Protein AF-A0A813NEW5-F1 (afdb_monomer_lite)

Sequence (319 aa):
MIYLFLSRSLVWPLNIFGSNSNNKNLSILDDEYQKKKALDESSPLISNRDLALNADLSKNMDHTKSFIDKDKVSTLPSSNVLSVLGKHYLTREDLENLIQARFKQETPRDRVERFLWKDELGEYPIYARVKDWQCMAIAMGIGCLFGFNRKEEMKPIYIRQTSMLKFQDRLTAERAYRQFNVVMFMKEAYRVAFIVLFITETMMTTQYAIEAYRNKSTIYDCIPGGALVGFALKMFHSPLAAVVATIQGGVMGFMYGFIHNVGCRLINRTYEDLHYEQVMKWILHRENAELWSANLDELPPNYVPPESERTWGLGWFKR

pLDDT: mean 76.72, std 21.32, range [30.41, 98.19]

Secondary structure (DSSP, 8-state):
-HHHHHHHHHHTGGGTT------SSSHHHHHHHHHHHHHHTT----SSSHHHHHHHHHHTSGGGSS---TT-S--S--S-S--SS-S-PPPHHHHHHHHHHHHHH--HHHHHHHHHS--TTSPPPHHHHHHHHHHHHHHHHHHHHHHHHTHHHHHHHHHHHHTT---S-HHHHHHHHHHHHHHHHHHHHHHHHHHHHHHHHHHHHHHHHHHHHHTS--GGGHHHHHHHHHHHHHTTT-HHHHHHHHHHHHHHHHHHHHHHHHHHHHHT--HHHHHHHHHHHHHHHHHHHHHHHHHGGGS-TT----HHHHHHHTTSS--

Structure (mmCIF, N/CA/C/O backbone):
data_AF-A0A813NEW5-F1
#
_entry.id   AF-A0A813NEW5-F1
#
loop_
_atom_site.group_PDB
_atom_site.id
_atom_site.type_symbol
_atom_site.label_atom_id
_atom_site.label_alt_id
_atom_site.label_comp_id
_atom_site.label_asym_id
_atom_site.label_entity_id
_atom_site.label_seq_id
_atom_site.pdbx_PDB_ins_code
_atom_site.Cartn_x
_atom_site.Cartn_y
_atom_site.Cartn_z
_atom_site.occupancy
_atom_site.B_iso_or_equiv
_atom_site.auth_seq_id
_atom_site.auth_comp_id
_atom_site.auth_asym_id
_atom_site.auth_atom_id
_atom_site.pdbx_PDB_model_num
ATOM 1 N N . MET A 1 1 ? 3.468 10.297 21.485 1.00 34.22 1 MET A N 1
ATOM 2 C CA . MET A 1 1 ? 3.005 11.551 20.841 1.00 34.22 1 MET A CA 1
ATOM 3 C C . MET A 1 1 ? 2.271 11.300 19.515 1.00 34.22 1 MET A C 1
ATOM 5 O O . MET A 1 1 ? 1.154 11.776 19.379 1.00 34.22 1 MET A O 1
ATOM 9 N N . ILE A 1 2 ? 2.804 10.476 18.597 1.00 30.66 2 ILE A N 1
ATOM 10 C CA . ILE A 1 2 ? 2.131 10.080 17.332 1.00 30.66 2 ILE A CA 1
ATOM 11 C C . ILE A 1 2 ? 0.765 9.397 17.568 1.00 30.66 2 ILE A C 1
ATOM 13 O O . ILE A 1 2 ? -0.203 9.700 16.879 1.00 30.66 2 ILE A O 1
ATOM 17 N N . TYR A 1 3 ? 0.644 8.563 18.608 1.00 30.41 3 TYR A N 1
ATOM 18 C CA . TYR A 1 3 ? -0.608 7.873 18.964 1.00 30.41 3 TYR A CA 1
ATOM 19 C C . TYR A 1 3 ? -1.743 8.826 19.395 1.00 30.41 3 TYR A C 1
ATOM 21 O O . TYR A 1 3 ? -2.898 8.609 19.048 1.00 30.41 3 TYR A O 1
ATOM 29 N N . LEU A 1 4 ? -1.413 9.918 20.100 1.00 31.92 4 LEU A N 1
ATOM 30 C CA . LEU A 1 4 ? -2.382 10.940 20.534 1.00 31.92 4 LEU A CA 1
ATOM 31 C C . LEU A 1 4 ? -2.803 11.866 19.385 1.00 31.92 4 LEU A C 1
ATOM 33 O O . LEU A 1 4 ? -3.927 12.365 19.365 1.00 31.92 4 LEU A O 1
ATOM 37 N N . PHE A 1 5 ? -1.906 12.083 18.419 1.00 32.19 5 PHE A N 1
ATOM 38 C CA . PHE A 1 5 ? -2.215 12.856 17.220 1.00 32.19 5 PHE A CA 1
ATOM 39 C C . PHE A 1 5 ? -3.115 12.054 16.272 1.00 32.19 5 PHE A C 1
ATOM 41 O O . PHE A 1 5 ? -4.107 12.586 15.778 1.00 32.19 5 PHE A O 1
ATOM 48 N N . LEU A 1 6 ? -2.839 10.756 16.093 1.00 36.97 6 LEU A N 1
ATOM 49 C CA . LEU A 1 6 ? -3.686 9.836 15.329 1.00 36.97 6 LEU A CA 1
ATOM 50 C C . LEU A 1 6 ? -5.043 9.602 16.003 1.00 36.97 6 LEU A C 1
ATOM 52 O O . LEU A 1 6 ? -6.056 9.647 15.315 1.00 36.97 6 LEU A O 1
ATOM 56 N N . SER A 1 7 ? -5.109 9.436 17.330 1.00 39.59 7 SER A N 1
ATOM 57 C CA . SER A 1 7 ? -6.390 9.205 18.012 1.00 39.59 7 SER A CA 1
ATOM 58 C C . SER A 1 7 ? -7.337 10.404 17.908 1.00 39.59 7 SER A C 1
ATOM 60 O O . SER A 1 7 ? -8.522 10.213 17.669 1.00 39.59 7 SER A O 1
ATOM 62 N N . ARG A 1 8 ? -6.845 11.649 17.988 1.00 40.34 8 ARG A N 1
ATOM 63 C CA . ARG A 1 8 ? -7.698 12.842 17.820 1.00 40.34 8 ARG A CA 1
ATOM 64 C C . ARG A 1 8 ? -8.037 13.161 16.361 1.00 40.34 8 ARG A C 1
ATOM 66 O O . ARG A 1 8 ? -9.153 13.601 16.094 1.00 40.34 8 ARG A O 1
ATOM 73 N N . SER A 1 9 ? -7.120 12.927 15.420 1.00 41.97 9 SER A N 1
ATOM 74 C CA . SER A 1 9 ? -7.353 13.223 13.996 1.00 41.97 9 SER A CA 1
ATOM 75 C C . SER A 1 9 ? -8.181 12.154 13.272 1.00 41.97 9 SER A C 1
ATOM 77 O O . SER A 1 9 ? -8.941 12.514 12.376 1.00 41.97 9 SER A O 1
ATOM 79 N N . LEU A 1 10 ? -8.129 10.883 13.699 1.00 42.84 10 LEU A N 1
ATOM 80 C CA . LEU A 1 10 ? -8.979 9.798 13.178 1.00 42.84 10 LEU A CA 1
ATOM 81 C C . LEU A 1 10 ? -10.375 9.754 13.816 1.00 42.84 10 LEU A C 1
ATOM 83 O O . LEU A 1 10 ? -11.310 9.273 13.183 1.00 42.84 10 LEU A O 1
ATOM 87 N N . VAL A 1 11 ? -10.567 10.309 15.020 1.00 46.84 11 VAL A N 1
ATOM 88 C CA . VAL A 1 11 ? -11.910 10.447 15.626 1.00 46.84 11 VAL A CA 1
ATOM 89 C C . VAL A 1 11 ? -12.815 11.391 14.826 1.00 46.84 11 VAL A C 1
ATOM 91 O O . VAL A 1 11 ? -14.033 11.251 14.849 1.00 46.84 11 VAL A O 1
ATOM 94 N N . TRP A 1 12 ? -12.245 12.307 14.045 1.00 43.12 12 TRP A N 1
ATOM 95 C CA . TRP A 1 12 ? -13.013 13.274 13.261 1.00 43.12 12 TRP A CA 1
ATOM 96 C C . TRP A 1 12 ? -13.650 12.731 11.965 1.00 43.12 12 TRP A C 1
ATOM 98 O O . TRP A 1 12 ? -14.837 12.987 11.759 1.00 43.12 12 TRP A O 1
ATOM 108 N N . PRO A 1 13 ? -12.967 11.947 11.101 1.00 48.22 13 PRO A N 1
ATOM 109 C CA . PRO A 1 13 ? -13.638 11.261 9.992 1.00 48.22 13 PRO A CA 1
ATOM 110 C C . PRO A 1 13 ? -14.672 10.225 10.476 1.00 48.22 13 PRO A C 1
ATOM 112 O O . PRO A 1 13 ? -15.610 9.906 9.746 1.00 48.22 13 PRO A O 1
ATOM 115 N N . LEU A 1 14 ? -14.592 9.782 11.740 1.00 47.84 14 LEU A N 1
ATOM 116 C CA . LEU A 1 14 ? -15.625 8.970 12.393 1.00 47.84 14 LEU A CA 1
ATOM 117 C C . LEU A 1 14 ? -16.915 9.753 12.745 1.00 47.84 14 LEU A C 1
ATOM 119 O O . LEU A 1 14 ? -17.854 9.150 13.256 1.00 47.84 14 LEU A O 1
ATOM 123 N N . ASN A 1 15 ? -17.043 11.045 12.437 1.00 48.28 15 ASN A N 1
ATOM 124 C CA . ASN A 1 15 ? -18.338 11.741 12.521 1.00 48.28 15 ASN A CA 1
ATOM 125 C C . ASN A 1 15 ? -19.082 11.837 11.181 1.00 48.28 15 ASN A C 1
ATOM 127 O O . ASN A 1 15 ? -20.290 12.058 11.182 1.00 48.28 15 ASN A O 1
ATOM 131 N N . ILE A 1 16 ? -18.412 11.584 10.050 1.00 49.91 16 ILE A N 1
ATOM 132 C CA . ILE A 1 16 ? -19.032 11.657 8.713 1.00 49.91 16 ILE A CA 1
ATOM 133 C C . ILE A 1 16 ? -20.046 10.521 8.501 1.00 49.91 16 ILE A C 1
ATOM 135 O O . ILE A 1 16 ? -21.060 10.705 7.840 1.00 49.91 16 ILE A O 1
ATOM 139 N N . PHE A 1 17 ? -19.817 9.355 9.115 1.00 48.59 17 PHE A N 1
ATOM 140 C CA . PHE A 1 17 ? -20.689 8.177 8.977 1.00 48.59 17 PHE A CA 1
ATOM 141 C C . PHE A 1 17 ? -21.744 8.026 10.088 1.00 48.59 17 PHE A C 1
ATOM 143 O O . PHE A 1 17 ? -22.232 6.927 10.329 1.00 48.59 17 PHE A O 1
ATOM 150 N N . GLY A 1 18 ? -22.122 9.122 10.751 1.00 42.91 18 GLY A N 1
ATOM 151 C CA . GLY A 1 18 ? -23.304 9.156 11.614 1.00 42.91 18 GLY A CA 1
ATOM 152 C C . GLY A 1 18 ? -23.086 8.606 13.025 1.00 42.91 18 GLY A C 1
ATOM 153 O O . GLY A 1 18 ? -23.231 7.419 13.295 1.00 42.91 18 GLY A O 1
ATOM 154 N N . SER A 1 19 ? -22.843 9.512 13.966 1.00 38.28 19 SER A N 1
ATOM 155 C CA . SER A 1 19 ? -23.265 9.326 15.356 1.00 38.28 19 SER A CA 1
ATOM 156 C C . SER A 1 19 ? -23.788 10.659 15.871 1.00 38.28 19 SER A C 1
ATOM 158 O O . SER A 1 19 ? -23.080 11.436 16.506 1.00 38.28 19 SER A O 1
ATOM 160 N N . ASN A 1 20 ? -25.049 10.937 15.551 1.00 42.06 20 ASN A N 1
ATOM 161 C CA . ASN A 1 20 ? -25.798 12.036 16.135 1.00 42.06 20 ASN A CA 1
ATOM 162 C C . ASN A 1 20 ? -26.189 11.638 17.569 1.00 42.06 20 ASN A C 1
ATOM 164 O O . ASN A 1 20 ? -27.246 11.053 17.785 1.00 42.06 20 ASN A O 1
ATOM 168 N N . SER A 1 21 ? -25.316 11.881 18.550 1.00 42.81 21 SER A N 1
ATOM 169 C CA . SER A 1 21 ? -25.680 11.737 19.964 1.00 42.81 21 SER A CA 1
ATOM 170 C C . SER A 1 21 ? -25.354 13.014 20.732 1.00 42.81 21 SER A C 1
ATOM 172 O O . SER A 1 21 ? -24.203 13.273 21.087 1.00 42.81 21 SER A O 1
ATOM 174 N N . ASN A 1 22 ? -26.397 13.794 21.012 1.00 43.66 22 ASN A N 1
ATOM 175 C CA . ASN A 1 22 ? -26.409 14.856 22.013 1.00 43.66 22 ASN A CA 1
ATOM 176 C C . ASN A 1 22 ? -26.023 14.281 23.389 1.00 43.66 22 ASN A C 1
ATOM 178 O O . ASN A 1 22 ? -26.872 13.767 24.112 1.00 43.66 22 ASN A O 1
ATOM 182 N N . ASN A 1 23 ? -24.747 14.367 23.765 1.00 46.22 23 ASN A N 1
ATOM 183 C CA . ASN A 1 23 ? -24.241 13.904 25.058 1.00 46.22 23 ASN A CA 1
ATOM 184 C C . ASN A 1 23 ? -23.846 15.100 25.937 1.00 46.22 23 ASN A C 1
ATOM 186 O O . ASN A 1 23 ? -22.674 15.371 26.162 1.00 46.22 23 ASN A O 1
ATOM 190 N N . LYS A 1 24 ? -24.850 15.817 26.460 1.00 46.59 24 LYS A N 1
ATOM 191 C CA . LYS A 1 24 ? -24.668 16.737 27.602 1.00 46.59 24 LYS A CA 1
ATOM 192 C C . LYS A 1 24 ? -24.755 16.023 28.963 1.00 46.59 24 LYS A C 1
ATOM 194 O O . LYS A 1 24 ? -24.456 16.626 29.980 1.00 46.59 24 LYS A O 1
ATOM 199 N N . ASN A 1 25 ? -25.091 14.730 28.979 1.00 48.69 25 ASN A N 1
ATOM 200 C CA . ASN A 1 25 ? -25.290 13.947 30.206 1.00 48.69 25 ASN A CA 1
ATOM 201 C C . ASN A 1 25 ? -24.088 13.063 30.594 1.00 48.69 25 ASN A C 1
ATOM 203 O O . ASN A 1 25 ? -24.232 12.220 31.475 1.00 48.69 25 ASN A O 1
ATOM 207 N N . LEU A 1 26 ? -22.928 13.199 29.934 1.00 50.50 26 LEU A N 1
ATOM 208 C CA . LEU A 1 26 ? -21.743 12.389 30.260 1.00 50.50 26 LEU A CA 1
ATOM 209 C C . LEU A 1 26 ? -21.051 12.851 31.554 1.00 50.50 26 LEU A C 1
ATOM 211 O O . LEU A 1 26 ? -20.593 12.014 32.322 1.00 50.50 26 LEU A O 1
ATOM 215 N N . SER A 1 27 ? -21.052 14.156 31.846 1.00 52.97 27 SER A N 1
ATOM 216 C CA . SER A 1 27 ? -20.299 14.711 32.982 1.00 52.97 27 SER A CA 1
ATOM 217 C C . SER A 1 27 ? -20.834 14.291 34.354 1.00 52.97 27 SER A C 1
ATOM 219 O O . SER A 1 27 ? -20.076 14.252 35.310 1.00 52.97 27 SER A O 1
ATOM 221 N N . ILE A 1 28 ? -22.124 13.959 34.465 1.00 57.50 28 ILE A N 1
ATOM 222 C CA . ILE A 1 28 ? -22.750 13.574 35.745 1.00 57.50 28 ILE A CA 1
ATOM 223 C C . ILE A 1 28 ? -22.423 12.114 36.111 1.00 57.50 28 ILE A C 1
ATOM 225 O O . ILE A 1 28 ? -22.392 11.757 37.284 1.00 57.50 28 ILE A O 1
ATOM 229 N N . LEU A 1 29 ? -22.160 11.262 35.116 1.00 55.72 29 LEU A N 1
ATOM 230 C CA . LEU A 1 29 ? -21.877 9.837 35.322 1.00 55.72 29 LEU A CA 1
ATOM 231 C C . LEU A 1 29 ? -20.385 9.553 35.546 1.00 55.72 29 LEU A C 1
ATOM 233 O O . LEU A 1 29 ? -20.057 8.570 36.213 1.00 55.72 29 LEU A O 1
ATOM 237 N N . ASP A 1 30 ? -19.498 10.424 35.054 1.00 62.16 30 ASP A N 1
ATOM 238 C CA . ASP A 1 30 ? -18.063 10.347 35.352 1.00 62.16 30 ASP A CA 1
ATOM 239 C C . ASP A 1 30 ? -17.798 10.527 36.861 1.00 62.16 30 ASP A C 1
ATOM 241 O O . ASP A 1 30 ? -16.994 9.786 37.429 1.00 62.16 30 ASP A O 1
ATOM 245 N N . ASP A 1 31 ? -18.547 11.397 37.550 1.00 69.75 31 ASP A N 1
ATOM 246 C CA . ASP A 1 31 ? -18.402 11.624 38.998 1.00 69.75 31 ASP A CA 1
ATOM 247 C C . ASP A 1 31 ? -18.809 10.407 39.856 1.00 69.75 31 ASP A C 1
ATOM 249 O O . ASP A 1 31 ? -18.152 10.090 40.854 1.00 69.75 31 ASP A O 1
ATOM 253 N N . GLU A 1 32 ? -19.856 9.666 39.471 1.00 69.38 32 GLU A N 1
ATOM 254 C CA . GLU A 1 32 ? -20.252 8.435 40.178 1.00 69.38 32 GLU A CA 1
ATOM 255 C C . GLU A 1 32 ? -19.274 7.278 39.939 1.00 69.38 32 GLU A C 1
ATOM 257 O O . GLU A 1 32 ? -19.036 6.464 40.839 1.00 69.38 32 GLU A O 1
ATOM 262 N N . TYR A 1 33 ? -18.685 7.200 38.743 1.00 64.75 33 TYR A N 1
ATOM 263 C CA . TYR A 1 33 ? -17.705 6.167 38.420 1.00 64.75 33 TYR A CA 1
ATOM 264 C C . TYR A 1 33 ? -16.378 6.398 39.155 1.00 64.75 33 TYR A C 1
ATOM 266 O O . TYR A 1 33 ? -15.813 5.451 39.710 1.00 64.75 33 TYR A O 1
ATOM 274 N N . GLN A 1 34 ? -15.923 7.653 39.249 1.00 73.44 34 GLN A N 1
ATOM 275 C CA . GLN A 1 34 ? -14.731 8.014 40.027 1.00 73.44 34 GLN A CA 1
ATOM 276 C C . GLN A 1 34 ? -14.908 7.707 41.521 1.00 73.44 34 GLN A C 1
ATOM 278 O O . GLN A 1 34 ? -13.996 7.171 42.152 1.00 73.44 34 GLN A O 1
ATOM 283 N N . LYS A 1 35 ? -16.109 7.926 42.077 1.00 74.00 35 LYS A N 1
ATOM 284 C CA . LYS A 1 35 ? -16.427 7.542 43.465 1.00 74.00 35 LYS A CA 1
ATOM 285 C C . LYS A 1 35 ? -16.338 6.036 43.720 1.00 74.00 35 LYS A C 1
ATOM 287 O O . LYS A 1 35 ? -15.907 5.637 44.799 1.00 74.00 35 LYS A O 1
ATOM 292 N N . LYS A 1 36 ? -16.731 5.194 42.757 1.00 67.94 36 LYS A N 1
ATOM 293 C CA . LYS A 1 36 ? -16.634 3.728 42.893 1.00 67.94 36 LYS A CA 1
ATOM 294 C C . LYS A 1 36 ? -15.208 3.214 42.718 1.00 67.94 36 LYS A C 1
ATOM 296 O O . LYS A 1 36 ? -14.795 2.338 43.467 1.00 67.94 36 LYS A O 1
ATOM 301 N N . LYS A 1 37 ? -14.439 3.798 41.796 1.00 65.06 37 LYS A N 1
ATOM 302 C CA . LYS A 1 37 ? -13.033 3.431 41.579 1.00 65.06 37 LYS A CA 1
ATOM 303 C C . LYS A 1 37 ? -12.158 3.724 42.806 1.00 65.06 37 LYS A C 1
ATOM 305 O O . LYS A 1 37 ? -11.335 2.894 43.173 1.00 65.06 37 LYS A O 1
ATOM 310 N N . ALA A 1 38 ? -12.412 4.841 43.492 1.00 68.50 38 ALA A N 1
ATOM 311 C CA . ALA A 1 38 ? -11.740 5.180 44.748 1.00 68.50 38 ALA A CA 1
ATOM 312 C C . ALA A 1 38 ? -12.069 4.215 45.908 1.00 68.50 38 ALA A C 1
ATOM 314 O O . ALA A 1 38 ? -11.295 4.115 46.856 1.00 68.50 38 ALA A O 1
ATOM 315 N N . LEU A 1 39 ? -13.200 3.500 45.845 1.00 63.97 39 LEU A N 1
ATOM 316 C CA . LEU A 1 39 ? -13.569 2.499 46.848 1.00 63.97 39 LEU A CA 1
ATOM 317 C C . LEU A 1 39 ? -12.838 1.165 46.614 1.00 63.97 39 LEU A C 1
ATOM 319 O O . LEU A 1 39 ? -12.380 0.544 47.571 1.00 63.97 39 LEU A O 1
ATOM 323 N N . ASP A 1 40 ? -12.677 0.759 45.352 1.00 52.06 40 ASP A N 1
ATOM 324 C CA . ASP A 1 40 ? -12.043 -0.516 44.984 1.00 52.06 40 ASP A CA 1
ATOM 325 C C . ASP A 1 40 ? -10.504 -0.491 45.126 1.00 52.06 40 ASP A C 1
ATOM 327 O O . ASP A 1 40 ? -9.904 -1.513 45.464 1.00 52.06 40 ASP A O 1
ATOM 331 N N . GLU A 1 41 ? -9.854 0.671 44.970 1.00 54.06 41 GLU A N 1
ATOM 332 C CA . GLU A 1 41 ? -8.395 0.838 45.151 1.00 54.06 41 GLU A CA 1
ATOM 333 C C . GLU A 1 41 ? -7.923 0.744 46.622 1.00 54.06 41 GLU A C 1
ATOM 335 O O . GLU A 1 41 ? -6.723 0.737 46.889 1.00 54.06 41 GLU A O 1
ATOM 340 N N . SER A 1 42 ? -8.838 0.596 47.590 1.00 51.12 42 SER A N 1
ATOM 341 C CA . SER A 1 42 ? -8.504 0.423 49.016 1.00 51.12 42 SER A CA 1
ATOM 342 C C . SER A 1 42 ? -8.201 -1.029 49.441 1.00 51.12 42 SER A C 1
ATOM 344 O O . SER A 1 42 ? -7.957 -1.292 50.619 1.00 51.12 42 SER A O 1
ATOM 346 N N . SER A 1 43 ? -8.166 -1.977 48.497 1.00 47.59 43 SER A N 1
ATOM 347 C CA . SER A 1 43 ? -7.949 -3.409 48.764 1.00 47.59 43 SER A CA 1
ATOM 348 C C . SER A 1 43 ? -6.526 -3.851 48.371 1.00 47.59 43 SER A C 1
ATOM 350 O O . SER A 1 43 ? -6.244 -3.965 47.178 1.00 47.59 43 SER A O 1
ATOM 352 N N . PRO A 1 44 ? -5.607 -4.154 49.312 1.00 48.16 44 PRO A N 1
ATOM 353 C CA . PRO A 1 44 ? -4.235 -4.514 48.972 1.00 48.16 44 PRO A CA 1
ATOM 354 C C . PRO A 1 44 ? -4.098 -6.030 48.812 1.00 48.16 44 PRO A C 1
ATOM 356 O O . PRO A 1 44 ? -3.633 -6.714 49.718 1.00 48.16 44 PRO A O 1
ATOM 359 N N . LEU A 1 45 ? -4.477 -6.583 47.660 1.00 48.97 45 LEU A N 1
ATOM 360 C CA . LEU A 1 45 ? -4.081 -7.943 47.293 1.00 48.97 45 LEU A CA 1
ATOM 361 C C . LEU A 1 45 ? -3.802 -8.026 45.791 1.00 48.97 45 LEU A C 1
ATOM 363 O O . LEU A 1 45 ? -4.615 -7.594 44.985 1.00 48.97 45 LEU A O 1
ATOM 367 N N . ILE A 1 46 ? -2.690 -8.696 45.464 1.00 47.31 46 ILE A N 1
ATOM 368 C CA . ILE A 1 46 ? -2.187 -9.098 44.134 1.00 47.31 46 ILE A CA 1
ATOM 369 C C . ILE A 1 46 ? -1.022 -8.221 43.631 1.00 47.31 46 ILE A C 1
ATOM 371 O O . ILE A 1 46 ? -1.163 -7.378 42.758 1.00 47.31 46 ILE A O 1
ATOM 375 N N . SER A 1 47 ? 0.172 -8.500 44.168 1.00 49.66 47 SER A N 1
ATOM 376 C CA . SER A 1 47 ? 1.474 -8.013 43.667 1.00 49.66 47 SER A CA 1
ATOM 377 C C . SER A 1 47 ? 2.427 -9.148 43.243 1.00 49.66 47 SER A C 1
ATOM 379 O O . SER A 1 47 ? 3.557 -8.881 42.852 1.00 49.66 47 SER A O 1
ATOM 381 N N . ASN A 1 48 ? 2.018 -10.423 43.296 1.00 48.75 48 ASN A N 1
ATOM 382 C CA . ASN A 1 48 ? 2.971 -11.541 43.157 1.00 48.75 48 ASN A CA 1
ATOM 383 C C . ASN A 1 48 ? 2.740 -12.456 41.944 1.00 48.75 48 ASN A C 1
ATOM 385 O O . ASN A 1 48 ? 3.497 -13.405 41.762 1.00 48.75 48 ASN A O 1
ATOM 389 N N . ARG A 1 49 ? 1.729 -12.202 41.099 1.00 47.72 49 ARG A N 1
ATOM 390 C CA . ARG A 1 49 ? 1.425 -13.083 39.952 1.00 47.72 49 ARG A CA 1
ATOM 391 C C . ARG A 1 49 ? 2.110 -12.667 38.643 1.00 47.72 49 ARG A C 1
ATOM 393 O O . ARG A 1 49 ? 2.397 -13.532 37.822 1.00 47.72 49 ARG A O 1
ATOM 400 N N . ASP A 1 50 ? 2.474 -11.394 38.503 1.00 47.03 50 ASP A N 1
ATOM 401 C CA . ASP A 1 50 ? 3.025 -10.849 37.251 1.00 47.03 50 ASP A CA 1
ATOM 402 C C . ASP A 1 50 ? 4.559 -10.957 37.145 1.00 47.03 50 ASP A C 1
ATOM 404 O O . ASP A 1 50 ? 5.126 -10.837 36.060 1.00 47.03 50 ASP A O 1
ATOM 408 N N . LEU A 1 51 ? 5.250 -11.262 38.250 1.00 52.41 51 LEU A N 1
ATOM 409 C CA . LEU A 1 51 ? 6.703 -11.486 38.259 1.00 52.41 51 LEU A CA 1
ATOM 410 C C . LEU A 1 51 ? 7.102 -12.899 37.799 1.00 52.41 51 LEU A C 1
ATOM 412 O O . LEU A 1 51 ? 8.200 -13.076 37.280 1.00 52.41 51 LEU A O 1
ATOM 416 N N . ALA A 1 52 ? 6.213 -13.891 37.918 1.00 51.12 52 ALA A N 1
ATOM 417 C CA . ALA A 1 52 ? 6.493 -15.261 37.479 1.00 51.12 52 ALA A CA 1
ATOM 418 C C . ALA A 1 52 ? 6.295 -15.457 35.963 1.00 51.12 52 ALA A C 1
ATOM 420 O O . ALA A 1 52 ? 6.993 -16.262 35.354 1.00 51.12 52 ALA A O 1
ATOM 421 N N . LEU A 1 53 ? 5.398 -14.691 35.329 1.00 47.94 53 LEU A N 1
ATOM 422 C CA . LEU A 1 53 ? 5.091 -14.849 33.900 1.00 47.94 53 LEU A CA 1
ATOM 423 C C . LEU A 1 53 ? 6.182 -14.263 32.979 1.00 47.94 53 LEU A C 1
ATOM 425 O O . LEU A 1 53 ? 6.361 -14.722 31.854 1.00 47.94 53 LEU A O 1
ATOM 429 N N . ASN A 1 54 ? 6.941 -13.274 33.461 1.00 46.34 54 ASN A N 1
ATOM 430 C CA . ASN A 1 54 ? 7.992 -12.611 32.681 1.00 46.34 54 ASN A CA 1
ATOM 431 C C . ASN A 1 54 ? 9.335 -13.368 32.678 1.00 46.34 54 ASN A C 1
ATOM 433 O O . ASN A 1 54 ? 10.167 -13.119 31.807 1.00 46.34 54 ASN A O 1
ATOM 437 N N . ALA A 1 55 ? 9.545 -14.314 33.600 1.00 53.88 55 ALA A N 1
ATOM 438 C CA . ALA A 1 55 ? 10.758 -15.135 33.640 1.00 53.88 55 ALA A CA 1
ATOM 439 C C . ALA A 1 55 ? 10.725 -16.311 32.641 1.00 53.88 55 ALA A C 1
ATOM 441 O O . ALA A 1 55 ? 11.774 -16.716 32.142 1.00 53.88 55 ALA A O 1
ATOM 442 N N . ASP A 1 56 ? 9.537 -16.818 32.296 1.00 47.81 56 ASP A N 1
ATOM 443 C CA . ASP A 1 56 ? 9.383 -17.920 31.332 1.00 47.81 56 ASP A CA 1
ATOM 444 C C . ASP A 1 56 ? 9.385 -17.451 29.867 1.00 47.81 56 ASP A C 1
ATOM 446 O O . ASP A 1 56 ? 9.745 -18.208 28.964 1.00 47.81 56 ASP A O 1
ATOM 450 N N . LEU A 1 57 ? 9.060 -16.179 29.610 1.00 47.62 57 LEU A N 1
ATOM 451 C CA . LEU A 1 57 ? 9.081 -15.603 28.260 1.00 47.62 57 LEU A CA 1
ATOM 452 C C . LEU A 1 57 ? 10.499 -15.313 27.739 1.00 47.62 57 LEU A C 1
ATOM 454 O O . LEU A 1 57 ? 10.701 -15.325 26.525 1.00 47.62 57 LEU A O 1
ATOM 458 N N . SER A 1 58 ? 11.493 -15.115 28.614 1.00 48.50 58 SER A N 1
ATOM 459 C CA . SER A 1 58 ? 12.882 -14.888 28.179 1.00 48.50 58 SER A CA 1
ATOM 460 C C . SER A 1 58 ? 13.606 -16.176 27.774 1.00 48.50 58 SER A C 1
ATOM 462 O O . SER A 1 58 ? 14.476 -16.128 26.910 1.00 48.50 58 SER A O 1
ATOM 464 N N . LYS A 1 59 ? 13.203 -17.343 28.301 1.00 51.03 59 LYS A N 1
ATOM 465 C CA . LYS A 1 59 ? 13.803 -18.644 27.947 1.00 51.03 59 LYS A CA 1
ATOM 466 C C . LYS A 1 59 ? 13.375 -19.185 26.580 1.00 51.03 59 LYS A C 1
ATOM 468 O O . LYS A 1 59 ? 14.089 -20.000 26.006 1.00 51.03 59 LYS A O 1
ATOM 473 N N . ASN A 1 60 ? 12.253 -18.719 26.029 1.00 45.06 60 ASN A N 1
ATOM 474 C CA . ASN A 1 60 ? 11.744 -19.194 24.737 1.00 45.06 60 ASN A CA 1
ATOM 475 C C . ASN A 1 60 ? 12.186 -18.351 23.524 1.00 45.06 60 ASN A C 1
ATOM 477 O O . ASN A 1 60 ? 11.958 -18.777 22.393 1.00 45.06 60 ASN A O 1
ATOM 481 N N . MET A 1 61 ? 12.847 -17.198 23.712 1.00 43.62 61 MET A N 1
ATOM 482 C CA . MET A 1 61 ? 13.333 -16.368 22.590 1.00 43.62 61 MET A CA 1
ATOM 483 C C . MET A 1 61 ? 14.706 -16.783 22.031 1.00 43.62 61 MET A C 1
ATOM 485 O O . MET A 1 61 ? 15.048 -16.380 20.915 1.00 43.62 61 MET A O 1
ATOM 489 N N . ASP A 1 62 ? 15.466 -17.623 22.737 1.00 44.47 62 ASP A N 1
ATOM 490 C CA . ASP A 1 62 ? 16.794 -18.063 22.281 1.00 44.47 62 ASP A CA 1
ATOM 491 C C . ASP A 1 62 ? 16.743 -19.231 21.278 1.00 44.47 62 ASP A C 1
ATOM 493 O O . ASP A 1 62 ? 17.684 -19.430 20.509 1.00 44.47 62 ASP A O 1
ATOM 497 N N . HIS A 1 63 ? 15.615 -19.943 21.173 1.00 43.69 63 HIS A N 1
ATOM 498 C CA . HIS A 1 63 ? 15.451 -21.052 20.221 1.00 43.69 63 HIS A CA 1
ATOM 499 C C . HIS A 1 63 ? 15.018 -20.635 18.805 1.00 43.69 63 HIS A C 1
ATOM 501 O O . HIS A 1 63 ? 15.044 -21.455 17.891 1.00 43.69 63 HIS A O 1
ATOM 507 N N . THR A 1 64 ? 14.671 -19.366 18.576 1.00 42.78 64 THR A N 1
ATOM 508 C CA . THR A 1 64 ? 14.201 -18.873 17.264 1.00 42.78 64 THR A CA 1
ATOM 509 C C . THR A 1 64 ? 15.278 -18.219 16.391 1.00 42.78 64 THR A C 1
ATOM 511 O O . THR A 1 64 ? 14.986 -17.809 15.271 1.00 42.78 64 THR A O 1
ATOM 514 N N . LYS A 1 65 ? 16.536 -18.136 16.851 1.00 41.97 65 LYS A N 1
ATOM 515 C CA . LYS A 1 65 ? 17.646 -17.530 16.082 1.00 41.97 65 LYS A CA 1
ATOM 516 C C . LYS A 1 65 ? 18.423 -18.498 15.175 1.00 41.97 65 LYS A C 1
ATOM 518 O O . LYS A 1 65 ? 19.308 -18.042 14.460 1.00 41.97 65 LYS A O 1
ATOM 523 N N . SER A 1 66 ? 18.097 -19.792 15.147 1.00 43.53 66 SER A N 1
ATOM 524 C CA . SER A 1 66 ? 18.852 -20.805 14.383 1.00 43.53 66 SER A CA 1
ATOM 525 C C . SER A 1 66 ? 18.215 -21.259 13.060 1.00 43.53 66 SER A C 1
ATOM 527 O O . SER A 1 66 ? 18.727 -22.183 12.439 1.00 43.53 66 SER A O 1
ATOM 529 N N . PHE A 1 67 ? 17.128 -20.630 12.592 1.00 40.56 67 PHE A N 1
ATOM 530 C CA . PHE A 1 67 ? 16.339 -21.146 11.457 1.00 40.56 67 PHE A CA 1
ATOM 531 C C . PHE A 1 67 ? 16.442 -20.367 10.134 1.00 40.56 67 PHE A C 1
ATOM 533 O O . PHE A 1 67 ? 15.616 -20.562 9.245 1.00 40.56 67 PHE A O 1
ATOM 540 N N . ILE A 1 68 ? 17.459 -19.518 9.956 1.00 40.97 68 ILE A N 1
ATOM 541 C CA . ILE A 1 68 ? 17.760 -18.910 8.646 1.00 40.97 68 ILE A CA 1
ATOM 542 C C . ILE A 1 68 ? 19.124 -19.412 8.178 1.00 40.97 68 ILE A C 1
ATOM 544 O O . ILE A 1 68 ? 20.139 -18.722 8.253 1.00 40.97 68 ILE A O 1
ATOM 548 N N . ASP A 1 69 ? 19.109 -20.657 7.719 1.00 42.34 69 ASP A N 1
ATOM 549 C CA . ASP A 1 69 ? 20.187 -21.308 6.984 1.00 42.34 69 ASP A CA 1
ATOM 550 C C . ASP A 1 69 ? 20.236 -20.661 5.585 1.00 42.34 69 ASP A C 1
ATOM 552 O O . ASP A 1 69 ? 19.443 -20.986 4.698 1.00 42.34 69 ASP A O 1
ATOM 556 N N . LYS A 1 70 ? 21.102 -19.652 5.410 1.00 43.31 70 LYS A N 1
ATOM 557 C CA . LYS A 1 70 ? 21.249 -18.879 4.157 1.00 43.31 70 LYS A CA 1
ATOM 558 C C . LYS A 1 70 ? 21.895 -19.672 3.010 1.00 43.31 70 LYS A C 1
ATOM 560 O O . LYS A 1 70 ? 21.976 -19.153 1.901 1.00 43.31 70 LYS A O 1
ATOM 565 N N . ASP A 1 71 ? 22.249 -20.934 3.242 1.00 40.25 71 ASP A N 1
ATOM 566 C CA . ASP A 1 71 ? 23.024 -21.752 2.305 1.00 40.25 71 ASP A CA 1
ATOM 567 C C . ASP A 1 71 ? 22.197 -22.821 1.561 1.00 40.25 71 ASP A C 1
ATOM 569 O O . ASP A 1 71 ? 22.750 -23.630 0.819 1.00 40.25 71 ASP A O 1
ATOM 573 N N . LYS A 1 72 ? 20.858 -22.815 1.676 1.00 38.38 72 LYS A N 1
ATOM 574 C CA . LYS A 1 72 ? 19.963 -23.776 0.985 1.00 38.38 72 LYS A CA 1
ATOM 575 C C . LYS A 1 72 ? 19.190 -23.200 -0.210 1.00 38.38 72 LYS A C 1
ATOM 577 O O . LYS A 1 72 ? 18.045 -23.575 -0.448 1.00 38.38 72 LYS A O 1
ATOM 582 N N . VAL A 1 73 ? 19.816 -22.320 -0.995 1.00 41.06 73 VAL A N 1
ATOM 583 C CA . VAL A 1 73 ? 19.289 -21.858 -2.305 1.00 41.06 73 VAL A CA 1
ATOM 584 C C . VAL A 1 73 ? 20.252 -22.226 -3.447 1.00 41.06 73 VAL A C 1
ATOM 586 O O . VAL A 1 73 ? 20.433 -21.475 -4.398 1.00 41.06 73 VAL A O 1
ATOM 589 N N . SER A 1 74 ? 20.914 -23.383 -3.361 1.00 40.66 74 SER A N 1
ATOM 590 C CA . SER A 1 74 ? 21.920 -23.814 -4.350 1.00 40.66 74 SER A CA 1
ATOM 591 C C . SER A 1 74 ? 21.728 -25.233 -4.891 1.00 40.66 74 SER A C 1
ATOM 593 O O . SER A 1 74 ? 22.644 -25.798 -5.478 1.00 40.66 74 SER A O 1
ATOM 595 N N . THR A 1 75 ? 20.527 -25.803 -4.789 1.00 40.81 75 THR A N 1
ATOM 596 C CA . THR A 1 75 ? 20.210 -27.069 -5.468 1.00 40.81 75 THR A CA 1
ATOM 597 C C . THR A 1 75 ? 18.921 -26.947 -6.269 1.00 40.81 75 THR A C 1
ATOM 599 O O . THR A 1 75 ? 17.910 -27.578 -5.965 1.00 40.81 75 THR A O 1
ATOM 602 N N . LEU A 1 76 ? 18.963 -26.125 -7.320 1.00 42.41 76 LEU A N 1
ATOM 603 C CA . LEU A 1 76 ? 18.206 -26.453 -8.525 1.00 42.41 76 LEU A CA 1
ATOM 604 C C . LEU A 1 76 ? 18.799 -27.762 -9.075 1.00 42.41 76 LEU A C 1
ATOM 606 O O . LEU A 1 76 ? 20.027 -27.873 -9.129 1.00 42.41 76 LEU A O 1
ATOM 610 N N . PRO A 1 77 ? 17.978 -28.768 -9.418 1.00 39.00 77 PRO A N 1
ATOM 611 C CA . PRO A 1 77 ? 18.475 -30.056 -9.876 1.00 39.00 77 PRO A CA 1
ATOM 612 C C . PRO A 1 77 ? 19.365 -29.869 -11.105 1.00 39.00 77 PRO A C 1
ATOM 614 O O . PRO A 1 77 ? 18.951 -29.342 -12.139 1.00 39.00 77 PRO A O 1
ATOM 617 N N . SER A 1 78 ? 20.610 -30.308 -10.956 1.00 41.72 78 SER A N 1
ATOM 618 C CA . SER A 1 78 ? 21.608 -30.379 -12.004 1.00 41.72 78 SER A CA 1
ATOM 619 C C . SER A 1 78 ? 21.131 -31.293 -13.141 1.00 41.72 78 SER A C 1
ATOM 621 O O . SER A 1 78 ? 21.045 -32.515 -13.036 1.00 41.72 78 SER A O 1
ATOM 623 N N . SER A 1 79 ? 20.820 -30.636 -14.253 1.00 45.88 79 SER A N 1
ATOM 624 C CA . SER A 1 79 ? 21.294 -30.944 -15.606 1.00 45.88 79 SER A CA 1
ATOM 625 C C . SER A 1 79 ? 20.839 -32.191 -16.376 1.00 45.88 79 SER A C 1
ATOM 627 O O . SER A 1 79 ? 21.179 -32.234 -17.550 1.00 45.88 79 SER A O 1
ATOM 629 N N . ASN A 1 80 ? 20.059 -33.154 -15.865 1.00 41.94 80 ASN A N 1
ATOM 630 C CA . ASN A 1 80 ? 19.904 -34.435 -16.603 1.00 41.94 80 ASN A CA 1
ATOM 631 C C . ASN A 1 80 ? 18.480 -34.947 -16.935 1.00 41.94 80 ASN A C 1
ATOM 633 O O . ASN A 1 80 ? 18.337 -36.132 -17.221 1.00 41.94 80 ASN A O 1
ATOM 637 N N . VAL A 1 81 ? 17.431 -34.113 -16.983 1.00 41.72 81 VAL A N 1
ATOM 638 C CA . VAL A 1 81 ? 16.073 -34.571 -17.412 1.00 41.72 81 VAL A CA 1
ATOM 639 C C . VAL A 1 81 ? 15.550 -33.861 -18.677 1.00 41.72 81 VAL A C 1
ATOM 641 O O . VAL A 1 81 ? 14.405 -34.028 -19.071 1.00 41.72 81 VAL A O 1
ATOM 644 N N . LEU A 1 82 ? 16.388 -33.097 -19.379 1.00 40.91 82 LEU A N 1
ATOM 645 C CA . LEU A 1 82 ? 15.942 -32.182 -20.444 1.00 40.91 82 LEU A CA 1
ATOM 646 C C . LEU A 1 82 ? 16.748 -32.325 -21.750 1.00 40.91 82 LEU A C 1
ATOM 648 O O . LEU A 1 82 ? 17.153 -31.342 -22.364 1.00 40.91 82 LEU A O 1
ATOM 652 N N . SER A 1 83 ? 17.005 -33.561 -22.188 1.00 41.50 83 SER A N 1
ATOM 653 C CA . SER A 1 83 ? 17.820 -33.838 -23.387 1.00 41.50 83 SER A CA 1
ATOM 654 C C . SER A 1 83 ? 17.090 -34.509 -24.559 1.00 41.50 83 SER A C 1
ATOM 656 O O . SER A 1 83 ? 17.759 -34.959 -25.485 1.00 41.50 83 SER A O 1
ATOM 658 N N . VAL A 1 84 ? 15.751 -34.548 -24.586 1.00 43.12 84 VAL A N 1
ATOM 659 C CA . VAL A 1 84 ? 15.007 -35.195 -25.697 1.00 43.12 84 VAL A CA 1
ATOM 660 C C . VAL A 1 84 ? 14.262 -34.215 -26.622 1.00 43.12 84 VAL A C 1
ATOM 662 O O . VAL A 1 84 ? 13.841 -34.616 -27.699 1.00 43.12 84 VAL A O 1
ATOM 665 N N . LEU A 1 85 ? 14.201 -32.915 -26.315 1.00 44.84 85 LEU A N 1
ATOM 666 C CA . LEU A 1 85 ? 13.691 -31.896 -27.248 1.00 44.84 85 LEU A CA 1
ATOM 667 C C . LEU A 1 85 ? 14.810 -30.918 -27.608 1.00 44.84 85 LEU A C 1
ATOM 669 O O . LEU A 1 85 ? 15.337 -30.188 -26.770 1.00 44.84 85 LEU A O 1
ATOM 673 N N . GLY A 1 86 ? 15.242 -30.978 -28.863 1.00 43.84 86 GLY A N 1
ATOM 674 C CA . GLY A 1 86 ? 16.347 -30.189 -29.376 1.00 43.84 86 GLY A CA 1
ATOM 675 C C . GLY A 1 86 ? 16.044 -28.690 -29.409 1.00 43.84 86 GLY A C 1
ATOM 676 O O . GLY A 1 86 ? 15.146 -28.254 -30.108 1.00 43.84 86 GLY A O 1
ATOM 677 N N . LYS A 1 87 ? 16.927 -27.928 -28.751 1.00 49.25 87 LYS A N 1
ATOM 678 C CA . LYS A 1 87 ? 17.429 -26.605 -29.168 1.00 49.25 87 LYS A CA 1
ATOM 679 C C . LYS A 1 87 ? 16.411 -25.457 -29.231 1.00 49.25 87 LYS A C 1
ATOM 681 O O . LYS A 1 87 ? 15.948 -25.083 -30.297 1.00 49.25 87 LYS A O 1
ATOM 686 N N . HIS A 1 88 ? 16.237 -24.783 -28.100 1.00 53.91 88 HIS A N 1
ATOM 687 C CA . HIS A 1 88 ? 16.928 -23.518 -27.805 1.00 53.91 88 HIS A CA 1
ATOM 688 C C . HIS A 1 88 ? 16.594 -23.137 -26.358 1.00 53.91 88 HIS A C 1
ATOM 690 O O . HIS A 1 88 ? 15.605 -22.466 -26.093 1.00 53.91 88 HIS A O 1
ATOM 696 N N . TYR A 1 89 ? 17.403 -23.592 -25.396 1.00 66.06 89 TYR A N 1
ATOM 697 C CA . TYR A 1 89 ? 17.359 -22.959 -24.080 1.00 66.06 89 TYR A CA 1
ATOM 698 C C . TYR A 1 89 ? 17.884 -21.548 -24.260 1.00 66.06 89 TYR A C 1
ATOM 700 O O . TYR A 1 89 ? 19.000 -21.386 -24.764 1.00 66.06 89 TYR A O 1
ATOM 708 N N . LEU A 1 90 ? 17.097 -20.549 -23.868 1.00 75.44 90 LEU A N 1
ATOM 709 C CA . LEU A 1 90 ? 17.618 -19.199 -23.803 1.00 75.44 90 LEU A CA 1
ATOM 710 C C . LEU A 1 90 ? 18.829 -19.191 -22.890 1.00 75.44 90 LEU A C 1
ATOM 712 O O . LEU A 1 90 ? 18.750 -19.572 -21.717 1.00 75.44 90 LEU A O 1
ATOM 716 N N . THR A 1 91 ? 19.964 -18.768 -23.438 1.00 87.06 91 THR A N 1
ATOM 717 C CA . THR A 1 91 ? 21.101 -18.485 -22.582 1.00 87.06 91 THR A CA 1
ATOM 718 C C . THR A 1 91 ? 20.732 -17.308 -21.685 1.00 87.06 91 THR A C 1
ATOM 720 O O . THR A 1 91 ? 19.888 -16.471 -22.017 1.00 87.06 91 THR A O 1
ATOM 723 N N . ARG A 1 92 ? 21.368 -17.230 -20.516 1.00 85.25 92 ARG A N 1
ATOM 724 C CA . ARG A 1 92 ? 21.162 -16.101 -19.606 1.00 85.25 92 ARG A CA 1
ATOM 725 C C . ARG A 1 92 ? 21.434 -14.760 -20.301 1.00 85.25 92 ARG A C 1
ATOM 727 O O . ARG A 1 92 ? 20.723 -13.795 -20.048 1.00 85.25 92 ARG A O 1
ATOM 734 N N . GLU A 1 93 ? 22.426 -14.722 -21.188 1.00 89.94 93 GLU A N 1
ATOM 735 C CA . GLU A 1 93 ? 22.784 -13.534 -21.965 1.00 89.94 93 GLU A CA 1
ATOM 736 C C . GLU A 1 93 ? 21.679 -13.148 -22.957 1.00 89.94 93 GLU A C 1
ATOM 738 O O . GLU A 1 93 ? 21.314 -11.976 -23.037 1.00 89.94 93 GLU A O 1
ATOM 743 N N . ASP A 1 94 ? 21.087 -14.121 -23.659 1.00 89.25 94 ASP A N 1
ATOM 744 C CA . ASP A 1 94 ? 19.953 -13.872 -24.560 1.00 89.25 94 ASP A CA 1
ATOM 745 C C . ASP A 1 94 ? 18.753 -13.307 -23.795 1.00 89.25 94 ASP A C 1
ATOM 747 O O . ASP A 1 94 ? 18.156 -12.313 -24.212 1.00 89.25 94 ASP A O 1
ATOM 751 N N . LEU A 1 95 ? 18.445 -13.883 -22.630 1.00 88.44 95 LEU A N 1
ATOM 752 C CA . LEU A 1 95 ? 17.355 -13.421 -21.774 1.00 88.44 95 LEU A CA 1
ATOM 753 C C . LEU A 1 95 ? 17.589 -11.984 -21.293 1.00 88.44 95 LEU A C 1
ATOM 755 O O . LEU A 1 95 ? 16.690 -11.146 -21.368 1.00 88.44 95 LEU A O 1
ATOM 759 N N . GLU A 1 96 ? 18.801 -11.669 -20.836 1.00 91.00 96 GLU A N 1
ATOM 760 C CA . GLU A 1 96 ? 19.168 -10.313 -20.426 1.00 91.00 96 GLU A CA 1
ATOM 761 C C . GLU A 1 96 ? 19.057 -9.325 -21.603 1.00 91.00 96 GLU A C 1
ATOM 763 O O . GLU A 1 96 ? 18.501 -8.234 -21.438 1.00 91.00 96 GLU A O 1
ATOM 768 N N . ASN A 1 97 ? 19.481 -9.716 -22.808 1.00 93.69 97 ASN A N 1
ATOM 769 C CA . ASN A 1 97 ? 19.346 -8.902 -24.018 1.00 93.69 97 ASN A CA 1
ATOM 770 C C . ASN A 1 97 ? 17.880 -8.639 -24.390 1.00 93.69 97 ASN A C 1
ATOM 772 O O . ASN A 1 97 ? 17.532 -7.505 -24.733 1.00 93.69 97 ASN A O 1
ATOM 776 N N . LEU A 1 98 ? 17.007 -9.644 -24.282 1.00 92.25 98 LEU A N 1
ATOM 777 C CA . LEU A 1 98 ? 15.573 -9.497 -24.544 1.00 92.25 98 LEU A CA 1
ATOM 778 C C . LEU A 1 98 ? 14.885 -8.607 -23.513 1.00 92.25 98 LEU A C 1
ATOM 780 O O . LEU A 1 98 ? 14.079 -7.753 -23.887 1.00 92.25 98 LEU A O 1
ATOM 784 N N . ILE A 1 99 ? 15.232 -8.742 -22.231 1.00 92.50 99 ILE A N 1
ATOM 785 C CA . ILE A 1 99 ? 14.708 -7.871 -21.173 1.00 92.50 99 ILE A CA 1
ATOM 786 C C . ILE A 1 99 ? 15.107 -6.415 -21.449 1.00 92.50 99 ILE A C 1
ATOM 788 O O . ILE A 1 99 ? 14.262 -5.518 -21.416 1.00 92.50 99 ILE A O 1
ATOM 792 N N . GLN A 1 100 ? 16.373 -6.169 -21.796 1.00 93.81 100 GLN A N 1
ATOM 793 C CA . GLN A 1 100 ? 16.858 -4.827 -22.131 1.00 93.81 100 GLN A CA 1
ATOM 794 C C . GLN A 1 100 ? 16.207 -4.274 -23.405 1.00 93.81 100 GLN A C 1
ATOM 796 O O . GLN A 1 100 ? 15.853 -3.093 -23.463 1.00 93.81 100 GLN A O 1
ATOM 801 N N . ALA A 1 101 ? 16.021 -5.108 -24.431 1.00 93.62 101 ALA A N 1
ATOM 802 C CA . ALA A 1 101 ? 15.309 -4.727 -25.647 1.00 93.62 101 ALA A CA 1
ATOM 803 C C . ALA A 1 101 ? 13.856 -4.349 -25.337 1.00 93.62 101 ALA A C 1
ATOM 805 O O . ALA A 1 101 ? 13.367 -3.328 -25.827 1.00 93.62 101 ALA A O 1
ATOM 806 N N . ARG A 1 102 ? 13.194 -5.110 -24.460 1.00 90.75 102 ARG A N 1
ATOM 807 C CA . ARG A 1 102 ? 11.839 -4.817 -24.006 1.00 90.75 102 ARG A CA 1
ATOM 808 C C . ARG A 1 102 ? 11.790 -3.493 -23.259 1.00 90.75 102 ARG A C 1
ATOM 810 O O . ARG A 1 102 ? 11.015 -2.632 -23.650 1.00 90.75 102 ARG A O 1
ATOM 817 N N . PHE A 1 103 ? 12.661 -3.263 -22.278 1.00 91.25 103 PHE A N 1
ATOM 818 C CA . PHE A 1 103 ? 12.704 -1.989 -21.551 1.00 91.25 103 PHE A CA 1
ATOM 819 C C . PHE A 1 103 ? 12.885 -0.767 -22.460 1.00 91.25 103 PHE A C 1
ATOM 821 O O . PHE A 1 103 ? 12.342 0.295 -22.161 1.00 91.25 103 PHE A O 1
ATOM 828 N N . LYS A 1 104 ? 13.592 -0.908 -23.588 1.00 93.31 104 LYS A N 1
ATOM 829 C CA . LYS A 1 104 ? 13.715 0.156 -24.598 1.00 93.31 104 LYS A CA 1
ATOM 830 C C . LYS A 1 104 ? 12.430 0.385 -25.400 1.00 93.31 104 LYS A C 1
ATOM 832 O O . LYS A 1 104 ? 12.194 1.506 -25.839 1.00 93.31 104 LYS A O 1
ATOM 837 N N . GLN A 1 105 ? 11.627 -0.656 -25.612 1.00 94.25 105 GLN A N 1
ATOM 838 C CA . GLN A 1 105 ? 10.360 -0.588 -26.350 1.00 94.25 105 GLN A CA 1
ATOM 839 C C . GLN A 1 105 ? 9.184 -0.120 -25.482 1.00 94.25 105 GLN A C 1
ATOM 841 O O . GLN A 1 105 ? 8.198 0.388 -26.008 1.00 94.25 105 GLN A O 1
ATOM 846 N N . GLU A 1 106 ? 9.259 -0.296 -24.162 1.00 91.06 106 GLU A N 1
ATOM 847 C CA . GLU A 1 106 ? 8.148 -0.011 -23.254 1.00 91.06 106 GLU A CA 1
ATOM 848 C C . GLU A 1 106 ? 7.865 1.484 -23.097 1.00 91.06 106 GLU A C 1
ATOM 850 O O . GLU A 1 106 ? 8.670 2.242 -22.542 1.00 91.06 106 GLU A O 1
ATOM 855 N N . THR A 1 107 ? 6.657 1.905 -23.480 1.00 95.56 107 THR A N 1
ATOM 856 C CA . THR A 1 107 ? 6.214 3.269 -23.195 1.00 95.56 107 THR A CA 1
ATOM 857 C C . THR A 1 107 ? 5.786 3.411 -21.723 1.00 95.56 107 THR A C 1
ATOM 859 O O . THR A 1 107 ? 5.340 2.444 -21.098 1.00 95.56 107 THR A O 1
ATOM 862 N N . PRO A 1 108 ? 5.888 4.616 -21.124 1.00 94.00 108 PRO A N 1
ATOM 863 C CA . PRO A 1 108 ? 5.411 4.867 -19.759 1.00 94.00 108 PRO A CA 1
ATOM 864 C C . PRO A 1 108 ? 3.937 4.530 -19.550 1.00 94.00 108 PRO A C 1
ATOM 866 O O . PRO A 1 108 ? 3.552 4.049 -18.487 1.00 94.00 108 PRO A O 1
ATOM 869 N N . ARG A 1 109 ? 3.120 4.768 -20.579 1.00 93.44 109 ARG A N 1
ATOM 870 C CA . ARG A 1 109 ? 1.697 4.453 -20.561 1.00 93.44 109 ARG A CA 1
ATOM 871 C C . ARG A 1 109 ? 1.473 2.947 -20.443 1.00 93.44 109 ARG A C 1
ATOM 873 O O . ARG A 1 109 ? 0.704 2.541 -19.580 1.00 93.44 109 ARG A O 1
ATOM 880 N N . ASP A 1 110 ? 2.197 2.142 -21.219 1.00 91.94 110 ASP A N 1
ATOM 881 C CA . ASP A 1 110 ? 2.056 0.678 -21.198 1.00 91.94 110 ASP A CA 1
ATOM 882 C C . ASP A 1 110 ? 2.430 0.076 -19.840 1.00 91.94 110 ASP A C 1
ATOM 884 O O . ASP A 1 110 ? 1.913 -0.974 -19.461 1.00 91.94 110 ASP A O 1
ATOM 888 N N . ARG A 1 111 ? 3.344 0.717 -19.099 1.00 90.88 111 ARG A N 1
ATOM 889 C CA . ARG A 1 111 ? 3.713 0.286 -17.742 1.00 90.88 111 ARG A CA 1
ATOM 890 C C . ARG A 1 111 ? 2.592 0.547 -16.740 1.00 90.88 111 ARG A C 1
ATOM 892 O O . ARG A 1 111 ? 2.271 -0.331 -15.948 1.00 90.88 111 ARG A O 1
ATOM 899 N N . VAL A 1 112 ? 1.969 1.725 -16.798 1.00 91.75 112 VAL A N 1
ATOM 900 C CA . VAL A 1 112 ? 0.814 2.050 -15.943 1.00 91.75 112 VAL A CA 1
ATOM 901 C C . VAL A 1 112 ? -0.393 1.187 -16.307 1.00 91.75 112 VAL A C 1
ATOM 903 O O . VAL A 1 112 ? -1.115 0.728 -15.427 1.00 91.75 112 VAL A O 1
ATOM 906 N N . GLU A 1 113 ? -0.602 0.929 -17.597 1.00 91.06 113 GLU A N 1
ATOM 907 C CA . GLU A 1 113 ? -1.676 0.061 -18.068 1.00 91.06 113 GLU A CA 1
ATOM 908 C C . GLU A 1 113 ? -1.487 -1.369 -17.551 1.00 91.06 113 GLU A C 1
ATOM 910 O O . GLU A 1 113 ? -2.393 -1.913 -16.925 1.00 91.06 113 GLU A O 1
ATOM 915 N N . ARG A 1 114 ? -0.282 -1.935 -17.673 1.00 87.12 114 ARG A N 1
ATOM 916 C CA . ARG A 1 114 ? 0.032 -3.244 -17.079 1.00 87.12 114 ARG A CA 1
ATOM 917 C C . ARG A 1 114 ? -0.113 -3.286 -15.566 1.00 87.12 114 ARG A C 1
ATOM 919 O O . ARG A 1 114 ? -0.427 -4.339 -15.030 1.00 87.12 114 ARG A O 1
ATOM 926 N N . PHE A 1 115 ? 0.074 -2.160 -14.882 1.00 86.75 115 PHE A N 1
ATOM 927 C CA . PHE A 1 115 ? -0.176 -2.096 -13.448 1.00 86.75 115 PHE A CA 1
ATOM 928 C C . PHE A 1 115 ? -1.667 -2.238 -13.102 1.00 86.75 115 PHE A C 1
ATOM 930 O O . PHE A 1 115 ? -2.010 -2.882 -12.110 1.00 86.75 115 PHE A O 1
ATOM 937 N N . LEU A 1 116 ? -2.550 -1.640 -13.907 1.00 87.69 116 LEU A N 1
ATOM 938 C CA . LEU A 1 116 ? -3.994 -1.595 -13.654 1.00 87.69 116 LEU A CA 1
ATOM 939 C C . LEU A 1 116 ? -4.750 -2.810 -14.197 1.00 87.69 116 LEU A C 1
ATOM 941 O O . LEU A 1 116 ? -5.789 -3.188 -13.651 1.00 87.69 116 LEU A O 1
ATOM 945 N N . TRP A 1 117 ? -4.259 -3.397 -15.283 1.00 87.81 117 TRP A N 1
ATOM 946 C CA . TRP A 1 117 ? -4.940 -4.467 -15.995 1.00 87.81 117 TRP A CA 1
ATOM 947 C C . TRP A 1 117 ? -4.292 -5.822 -15.738 1.00 87.81 117 TRP A C 1
ATOM 949 O O . TRP A 1 117 ? -3.152 -5.935 -15.297 1.00 87.81 117 TRP A O 1
ATOM 959 N N . LYS A 1 118 ? -5.071 -6.873 -15.987 1.00 87.31 118 LYS A N 1
ATOM 960 C CA . LYS A 1 118 ? -4.555 -8.239 -15.975 1.00 87.31 118 LYS A CA 1
ATOM 961 C C . LYS A 1 118 ? -3.653 -8.426 -17.187 1.00 87.31 118 LYS A C 1
ATOM 963 O O . LYS A 1 118 ? -3.990 -7.955 -18.274 1.00 87.31 118 LYS A O 1
ATOM 968 N N . ASP A 1 119 ? -2.557 -9.145 -16.990 1.00 81.12 119 ASP A N 1
ATOM 969 C CA . ASP A 1 119 ? -1.707 -9.579 -18.092 1.00 81.12 119 ASP A CA 1
ATOM 970 C C . ASP A 1 119 ? -2.498 -10.523 -19.019 1.00 81.12 119 ASP A C 1
ATOM 972 O O . ASP A 1 119 ? -3.592 -10.994 -18.690 1.00 81.12 119 ASP A O 1
ATOM 976 N N . GLU A 1 120 ? -1.929 -10.846 -20.179 1.00 77.31 120 GLU A N 1
ATOM 977 C CA . GLU A 1 120 ? -2.506 -11.785 -21.159 1.00 77.31 120 GLU A CA 1
ATOM 978 C C . GLU A 1 120 ? -2.849 -13.160 -20.546 1.00 77.31 120 GLU A C 1
ATOM 980 O O . GLU A 1 120 ? -3.704 -13.885 -21.046 1.00 77.31 120 GLU A O 1
ATOM 985 N N . LEU A 1 121 ? -2.233 -13.484 -19.406 1.00 75.50 121 LEU A N 1
ATOM 986 C CA . LEU A 1 121 ? -2.443 -14.700 -18.616 1.00 75.50 121 LEU A CA 1
ATOM 987 C C . LEU A 1 121 ? -3.654 -14.633 -17.680 1.00 75.50 121 LEU A C 1
ATOM 989 O O . LEU A 1 121 ? -3.936 -15.582 -16.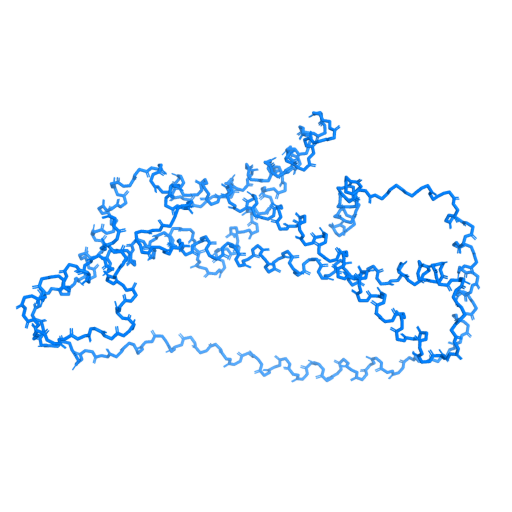954 1.00 75.50 121 LEU A O 1
ATOM 993 N N . GLY A 1 122 ? -4.353 -13.500 -17.635 1.00 78.94 122 GLY A N 1
ATOM 994 C CA . GLY A 1 122 ? -5.437 -13.258 -16.687 1.00 78.94 122 GLY A CA 1
ATOM 995 C C . GLY A 1 122 ? -4.969 -13.063 -15.239 1.00 78.94 122 GLY A C 1
ATOM 996 O O . GLY A 1 122 ? -5.810 -12.877 -14.352 1.00 78.94 122 GLY A O 1
ATOM 997 N N . GLU A 1 123 ? -3.657 -13.070 -14.986 1.00 80.81 123 GLU A N 1
ATOM 998 C CA . GLU A 1 123 ? -3.071 -12.772 -13.683 1.00 80.81 123 GLU A CA 1
ATOM 999 C C . GLU A 1 123 ? -2.840 -11.271 -13.501 1.00 80.81 123 GLU A C 1
ATOM 1001 O O . GLU A 1 123 ? -2.499 -10.550 -14.438 1.00 80.81 123 GLU A O 1
ATOM 1006 N N . TYR A 1 124 ? -3.002 -10.801 -12.264 1.00 83.56 124 TYR A N 1
ATOM 1007 C CA . TYR A 1 124 ? -2.528 -9.476 -11.887 1.00 83.56 124 TYR A CA 1
ATOM 1008 C C . TYR A 1 124 ? -1.008 -9.488 -11.709 1.00 83.56 124 TYR A C 1
ATOM 1010 O O . TYR A 1 124 ? -0.450 -10.479 -11.205 1.00 83.56 124 TYR A O 1
ATOM 1018 N N . PRO A 1 125 ? -0.343 -8.368 -12.027 1.00 84.25 125 PRO A N 1
ATOM 1019 C CA . PRO A 1 125 ? 1.082 -8.236 -11.802 1.00 84.25 125 PRO A CA 1
ATOM 1020 C C . PRO A 1 125 ? 1.437 -8.468 -10.330 1.00 84.25 125 PRO A C 1
ATOM 1022 O O . PRO A 1 125 ? 0.644 -8.229 -9.411 1.00 84.25 125 PRO A O 1
ATOM 1025 N N . ILE A 1 126 ? 2.658 -8.946 -10.093 1.00 83.44 126 ILE A N 1
ATOM 1026 C CA . ILE A 1 126 ? 3.124 -9.365 -8.762 1.00 83.44 126 ILE A CA 1
ATOM 1027 C C . ILE A 1 126 ? 2.991 -8.223 -7.749 1.00 83.44 126 ILE A C 1
ATOM 1029 O O . ILE A 1 126 ? 2.508 -8.443 -6.639 1.00 83.44 126 ILE A O 1
ATOM 1033 N N . TYR A 1 127 ? 3.345 -6.997 -8.136 1.00 82.12 127 TYR A N 1
ATOM 1034 C CA . TYR A 1 127 ? 3.249 -5.833 -7.255 1.00 82.12 127 TYR A CA 1
ATOM 1035 C C . TYR A 1 127 ? 1.803 -5.484 -6.873 1.00 82.12 127 TYR A C 1
ATOM 1037 O O . TYR A 1 127 ? 1.582 -5.066 -5.740 1.00 82.12 127 TYR A O 1
ATOM 1045 N N . ALA A 1 128 ? 0.808 -5.706 -7.743 1.00 85.25 128 ALA A N 1
ATOM 1046 C CA . ALA A 1 128 ? -0.591 -5.429 -7.415 1.00 85.25 128 ALA A CA 1
ATOM 1047 C C . ALA A 1 128 ? -1.098 -6.415 -6.356 1.00 85.25 128 ALA A C 1
ATOM 1049 O O . ALA A 1 128 ? -1.684 -6.003 -5.360 1.00 85.25 128 ALA A O 1
ATOM 1050 N N . ARG A 1 129 ? -0.757 -7.704 -6.494 1.00 86.19 129 ARG A N 1
ATOM 1051 C CA . ARG A 1 129 ? -1.081 -8.727 -5.484 1.00 86.19 129 ARG A CA 1
ATOM 1052 C C . ARG A 1 129 ? -0.405 -8.457 -4.141 1.00 86.19 129 ARG A C 1
ATOM 1054 O O . ARG A 1 129 ? -1.038 -8.578 -3.094 1.00 86.19 129 ARG A O 1
ATOM 1061 N N . VAL A 1 130 ? 0.881 -8.101 -4.168 1.00 86.12 130 VAL A N 1
ATOM 1062 C CA . VAL A 1 130 ? 1.643 -7.782 -2.951 1.00 86.12 130 VAL A CA 1
ATOM 1063 C C . VAL A 1 130 ? 1.059 -6.546 -2.263 1.00 86.12 130 VAL A C 1
ATOM 1065 O O . VAL A 1 130 ? 0.856 -6.580 -1.050 1.00 86.12 130 VAL A O 1
ATOM 1068 N N . LYS A 1 131 ? 0.726 -5.499 -3.028 1.00 89.69 131 LYS A N 1
ATOM 1069 C CA . LYS A 1 131 ? 0.033 -4.301 -2.540 1.00 89.69 131 LYS A CA 1
ATOM 1070 C C . LYS A 1 131 ? -1.286 -4.658 -1.858 1.00 89.69 131 LYS A C 1
ATOM 1072 O O . LYS A 1 131 ? -1.471 -4.299 -0.700 1.00 89.69 131 LYS A O 1
ATOM 1077 N N . ASP A 1 132 ? -2.171 -5.390 -2.533 1.00 89.56 132 ASP A N 1
ATOM 1078 C CA . ASP A 1 132 ? -3.502 -5.728 -2.009 1.00 89.56 132 ASP A CA 1
ATOM 1079 C C . ASP A 1 132 ? -3.409 -6.507 -0.691 1.00 89.56 132 ASP A C 1
ATOM 1081 O O . ASP A 1 132 ? -4.103 -6.197 0.282 1.00 89.56 132 ASP A O 1
ATOM 1085 N N . TRP A 1 133 ? -2.493 -7.480 -0.623 1.00 90.31 133 TRP A N 1
ATOM 1086 C CA . TRP A 1 133 ? -2.249 -8.248 0.595 1.00 90.31 133 TRP A CA 1
ATOM 1087 C C . TRP A 1 133 ? -1.735 -7.368 1.741 1.00 90.31 133 TRP A C 1
ATOM 1089 O O . TRP A 1 133 ? -2.223 -7.464 2.869 1.00 90.31 133 TRP A O 1
ATOM 1099 N N . GLN A 1 134 ? -0.773 -6.482 1.462 1.00 90.50 134 GLN A N 1
ATOM 1100 C CA . GLN A 1 134 ? -0.229 -5.555 2.457 1.00 90.50 134 GLN A CA 1
ATOM 1101 C C . GLN A 1 134 ? -1.285 -4.558 2.948 1.00 90.50 134 GLN A C 1
ATOM 1103 O O . GLN A 1 134 ? -1.420 -4.367 4.159 1.00 90.50 134 GLN A O 1
ATOM 1108 N N . CYS A 1 135 ? -2.066 -3.970 2.039 1.00 92.44 135 CYS A N 1
ATOM 1109 C CA . CYS A 1 135 ? -3.184 -3.084 2.357 1.00 92.44 135 CYS A CA 1
ATOM 1110 C C . CYS A 1 135 ? -4.184 -3.776 3.288 1.00 92.44 135 CYS A C 1
ATOM 1112 O O . CYS A 1 135 ? -4.539 -3.230 4.336 1.00 92.44 135 CYS A O 1
ATOM 1114 N N . MET A 1 136 ? -4.598 -5.000 2.946 1.00 93.12 136 MET A N 1
ATOM 1115 C CA . MET A 1 136 ? -5.567 -5.758 3.737 1.00 93.12 136 MET A CA 1
ATOM 1116 C C . MET A 1 136 ? -5.013 -6.119 5.121 1.00 93.12 136 MET A C 1
ATOM 1118 O O . MET A 1 136 ? -5.698 -5.925 6.126 1.00 93.12 136 MET A O 1
ATOM 1122 N N . ALA A 1 137 ? -3.760 -6.576 5.197 1.00 94.50 137 ALA A N 1
ATOM 1123 C CA . ALA A 1 137 ? -3.115 -6.927 6.460 1.00 94.50 137 ALA A CA 1
ATOM 1124 C C . ALA A 1 137 ? -2.983 -5.717 7.402 1.00 94.50 137 ALA A C 1
ATOM 1126 O O . ALA A 1 137 ? -3.311 -5.817 8.587 1.00 94.50 137 ALA A O 1
ATOM 1127 N N . ILE A 1 138 ? -2.559 -4.559 6.881 1.00 93.88 138 ILE A N 1
ATOM 1128 C CA . ILE A 1 138 ? -2.434 -3.319 7.660 1.00 93.88 138 ILE A CA 1
ATOM 1129 C C . ILE A 1 138 ? -3.812 -2.834 8.124 1.00 93.88 138 ILE A C 1
ATOM 1131 O O . ILE A 1 138 ? -3.986 -2.509 9.301 1.00 93.88 138 ILE A O 1
ATOM 1135 N N . ALA A 1 139 ? -4.803 -2.825 7.230 1.00 94.75 139 ALA A N 1
ATOM 1136 C CA . ALA A 1 139 ? -6.162 -2.402 7.546 1.00 94.75 139 ALA A CA 1
ATOM 1137 C C . ALA A 1 139 ? -6.802 -3.269 8.636 1.00 94.75 139 ALA A C 1
ATOM 1139 O O . ALA A 1 139 ? -7.326 -2.740 9.619 1.00 94.75 139 ALA A O 1
ATOM 1140 N N . MET A 1 140 ? -6.714 -4.595 8.503 1.00 94.94 140 MET A N 1
ATOM 1141 C CA . MET A 1 140 ? -7.230 -5.531 9.502 1.00 94.94 140 MET A CA 1
ATOM 1142 C C . MET A 1 140 ? -6.475 -5.415 10.827 1.00 94.94 140 MET A C 1
ATOM 1144 O O . MET A 1 140 ? -7.104 -5.370 11.883 1.00 94.94 140 MET A O 1
ATOM 1148 N N . GLY A 1 141 ? -5.143 -5.315 10.791 1.00 95.25 141 GLY A N 1
ATOM 1149 C CA . GLY A 1 141 ? -4.318 -5.181 11.991 1.00 95.25 141 GLY A CA 1
ATOM 1150 C C . GLY A 1 141 ? -4.667 -3.928 12.795 1.00 95.25 141 GLY A C 1
ATOM 1151 O O . GLY A 1 141 ? -4.963 -4.014 13.988 1.00 95.25 141 GLY A O 1
ATOM 1152 N N . ILE A 1 142 ? -4.706 -2.767 12.137 1.00 94.69 142 ILE A N 1
ATOM 1153 C CA . ILE A 1 142 ? -5.054 -1.497 12.787 1.00 94.69 142 ILE A CA 1
ATOM 1154 C C . ILE A 1 142 ? -6.518 -1.510 13.243 1.00 94.69 142 ILE A C 1
ATOM 1156 O O . ILE A 1 142 ? -6.798 -1.131 14.381 1.00 94.69 142 ILE A O 1
ATOM 1160 N N . GLY A 1 143 ? -7.446 -1.995 12.414 1.00 93.38 143 GLY A N 1
ATOM 1161 C CA . GLY A 1 143 ? -8.859 -2.113 12.782 1.00 93.38 143 GLY A CA 1
ATOM 1162 C C . GLY A 1 143 ? -9.066 -2.937 14.055 1.00 93.38 143 GLY A C 1
ATOM 1163 O O . GLY A 1 143 ? -9.739 -2.486 14.983 1.00 93.38 143 GLY A O 1
ATOM 1164 N N . CYS A 1 144 ? -8.416 -4.099 14.152 1.00 94.00 144 CYS A N 1
ATOM 1165 C CA . CYS A 1 144 ? -8.462 -4.944 15.343 1.00 94.00 144 CYS A CA 1
ATOM 1166 C C . CYS A 1 144 ? -7.905 -4.229 16.582 1.00 94.00 144 CYS A C 1
ATOM 1168 O O . CYS A 1 144 ? -8.563 -4.229 17.622 1.00 94.00 144 CYS A O 1
ATOM 1170 N N . LEU A 1 145 ? -6.739 -3.577 16.483 1.00 93.50 145 LEU A N 1
ATOM 1171 C CA . LEU A 1 145 ? -6.131 -2.843 17.605 1.00 93.50 145 LEU A CA 1
ATOM 1172 C C . LEU A 1 145 ? -7.051 -1.736 18.142 1.00 93.50 145 LEU A C 1
ATOM 1174 O O . LEU A 1 145 ? -7.231 -1.610 19.354 1.00 93.50 145 LEU A O 1
ATOM 1178 N N . PHE A 1 146 ? -7.685 -0.969 17.253 1.00 89.38 146 PHE A N 1
ATOM 1179 C CA . PHE A 1 146 ? -8.649 0.058 17.654 1.00 89.38 146 PHE A CA 1
ATOM 1180 C C . PHE A 1 146 ? -9.922 -0.538 18.266 1.00 89.38 146 PHE A C 1
ATOM 1182 O O . PHE A 1 146 ? -10.440 0.008 19.242 1.00 89.38 146 PHE A O 1
ATOM 1189 N N . GLY A 1 147 ? -10.392 -1.678 17.753 1.00 87.88 147 GLY A N 1
ATOM 1190 C CA . GLY A 1 147 ? -11.497 -2.418 18.360 1.00 87.88 147 GLY A CA 1
ATOM 1191 C C . GLY A 1 147 ? -11.183 -2.858 19.794 1.00 87.88 147 GLY A C 1
ATOM 1192 O O . GLY A 1 147 ? -12.040 -2.756 20.673 1.00 87.88 147 GLY A O 1
ATOM 1193 N N . PHE A 1 148 ? -9.951 -3.308 20.065 1.00 88.69 148 PHE A N 1
ATOM 1194 C CA . PHE A 1 148 ? -9.540 -3.753 21.402 1.00 88.69 148 PHE A CA 1
ATOM 1195 C C . PHE A 1 148 ? -9.519 -2.616 22.425 1.00 88.69 148 PHE A C 1
ATOM 1197 O O . PHE A 1 148 ? -9.999 -2.806 23.543 1.00 88.69 148 PHE A O 1
ATOM 1204 N N . ASN A 1 149 ? -9.026 -1.439 22.039 1.00 88.25 149 ASN A N 1
ATOM 1205 C CA . ASN A 1 149 ? -8.910 -0.293 22.943 1.00 88.25 149 ASN A CA 1
ATOM 1206 C C . ASN A 1 149 ? -10.269 0.267 23.392 1.00 88.25 149 ASN A C 1
ATOM 1208 O O . ASN A 1 149 ? -10.366 0.853 24.464 1.00 88.25 149 ASN A O 1
ATOM 1212 N N . ARG A 1 150 ? -11.339 0.060 22.615 1.00 83.69 150 ARG A N 1
ATOM 1213 C CA . ARG A 1 150 ? -12.683 0.569 22.941 1.00 83.69 150 ARG A CA 1
ATOM 1214 C C . ARG A 1 150 ? -13.479 -0.298 23.913 1.00 83.69 150 ARG A C 1
ATOM 1216 O O . ARG A 1 150 ? -14.605 0.051 24.250 1.00 83.69 150 ARG A O 1
ATOM 1223 N N . LYS A 1 151 ? -12.929 -1.419 24.387 1.00 79.50 151 LYS A N 1
ATOM 1224 C CA . LYS A 1 151 ? -13.652 -2.348 25.273 1.00 79.50 151 LYS A CA 1
ATOM 1225 C C . LYS A 1 151 ? -14.172 -1.690 26.554 1.00 79.50 151 LYS A C 1
ATOM 1227 O O . LYS A 1 151 ? -15.275 -2.017 26.985 1.00 79.50 151 LYS A O 1
ATOM 1232 N N . GLU A 1 152 ? -13.408 -0.773 27.144 1.00 83.38 152 GLU A N 1
ATOM 1233 C CA . GLU A 1 152 ? -13.788 -0.106 28.398 1.00 83.38 152 GLU A CA 1
ATOM 1234 C C . GLU A 1 152 ? -15.007 0.811 28.223 1.00 83.38 152 GLU A C 1
ATOM 1236 O O . GLU A 1 152 ? -15.893 0.842 29.077 1.00 83.38 152 GLU A O 1
ATOM 1241 N N . GLU A 1 153 ? -15.116 1.469 27.068 1.00 88.56 153 GLU A N 1
ATOM 1242 C CA . GLU A 1 153 ? -16.218 2.377 26.733 1.00 88.56 153 GLU A CA 1
ATOM 1243 C C . GLU A 1 153 ? -17.540 1.632 26.460 1.00 88.56 153 GLU A C 1
ATOM 1245 O O . GLU A 1 153 ? -18.621 2.205 26.589 1.00 88.56 153 GLU A O 1
ATOM 1250 N N . MET A 1 154 ? -17.490 0.337 26.122 1.00 87.88 154 MET A N 1
ATOM 1251 C CA . MET A 1 154 ? -18.681 -0.444 25.750 1.00 87.88 154 MET A CA 1
ATOM 1252 C C . MET A 1 154 ? -19.505 -0.915 26.949 1.00 87.88 154 MET A C 1
ATOM 1254 O O . MET A 1 154 ? -20.725 -1.062 26.843 1.00 87.88 154 MET A O 1
ATOM 1258 N N . LYS A 1 155 ? -18.874 -1.121 28.110 1.00 90.56 155 LYS A N 1
ATOM 1259 C CA . LYS A 1 155 ? -19.558 -1.563 29.334 1.00 90.56 155 LYS A CA 1
ATOM 1260 C C . LYS A 1 155 ? -20.677 -0.608 29.781 1.00 90.56 155 LYS A C 1
ATOM 1262 O O . LYS A 1 155 ? -21.794 -1.091 29.983 1.00 90.56 155 LYS A O 1
ATOM 1267 N N . PRO A 1 156 ? -20.454 0.714 29.928 1.00 93.50 156 PRO A N 1
ATOM 1268 C CA . PRO A 1 156 ? -21.531 1.627 30.309 1.00 93.50 156 PRO A CA 1
ATOM 1269 C C . PRO A 1 156 ? -22.639 1.692 29.251 1.00 93.50 156 PRO A C 1
ATOM 1271 O O . PRO A 1 156 ? -23.809 1.798 29.610 1.00 93.50 156 PRO A O 1
ATOM 1274 N N . ILE A 1 157 ? -22.305 1.564 27.960 1.00 91.81 157 ILE A N 1
ATOM 1275 C CA . ILE A 1 157 ? -23.291 1.538 26.867 1.00 91.81 157 ILE A CA 1
ATOM 1276 C C . ILE A 1 157 ? -24.200 0.314 26.996 1.00 91.81 157 ILE A C 1
ATOM 1278 O O . ILE A 1 157 ? -25.422 0.458 26.928 1.00 91.81 157 ILE A O 1
ATOM 1282 N N . TYR A 1 158 ? -23.618 -0.864 27.243 1.00 93.56 158 TYR A N 1
ATOM 1283 C CA . TYR A 1 158 ? -24.378 -2.089 27.475 1.00 93.56 158 TYR A CA 1
ATOM 1284 C C . TYR A 1 158 ? -25.332 -1.931 28.658 1.00 93.56 158 TYR A C 1
ATOM 1286 O O . TYR A 1 158 ? -26.533 -2.120 28.497 1.00 93.56 158 TYR A O 1
ATOM 1294 N N . ILE A 1 159 ? -24.818 -1.493 29.8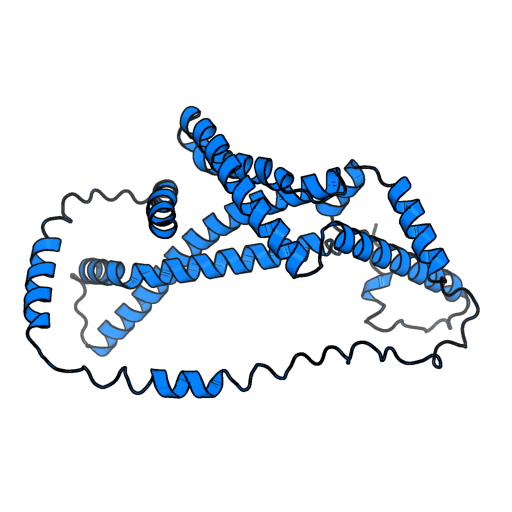16 1.00 93.44 159 ILE A N 1
ATOM 1295 C CA . ILE A 1 159 ? -25.622 -1.298 31.034 1.00 93.44 159 ILE A CA 1
ATOM 1296 C C . ILE A 1 159 ? -26.799 -0.356 30.759 1.00 93.44 159 ILE A C 1
ATOM 1298 O O . ILE A 1 159 ? -27.915 -0.612 31.208 1.00 93.44 159 ILE A O 1
ATOM 1302 N N . ARG A 1 160 ? -26.577 0.712 29.984 1.00 93.00 160 ARG A N 1
ATOM 1303 C CA . ARG A 1 160 ? -27.625 1.673 29.629 1.00 93.00 160 ARG A CA 1
ATOM 1304 C C . ARG A 1 160 ? -28.705 1.041 28.749 1.00 93.00 160 ARG A C 1
ATOM 1306 O O . ARG A 1 160 ? -29.885 1.221 29.033 1.00 93.00 160 ARG A O 1
ATOM 1313 N N . GLN A 1 161 ? -28.315 0.275 27.729 1.00 91.06 161 GLN A N 1
ATOM 1314 C CA . GLN A 1 161 ? -29.238 -0.389 26.799 1.00 91.06 161 GLN A CA 1
ATOM 1315 C C . GLN A 1 161 ? -30.008 -1.546 27.445 1.00 91.06 161 GLN A C 1
ATOM 1317 O O . GLN A 1 161 ? -31.179 -1.754 27.137 1.00 91.06 161 GLN A O 1
ATOM 1322 N N . THR A 1 162 ? -29.381 -2.278 28.367 1.00 91.62 162 THR A N 1
ATOM 1323 C CA . THR A 1 162 ? -29.998 -3.424 29.043 1.00 91.62 162 THR A CA 1
ATOM 1324 C C . THR A 1 162 ? -30.638 -3.076 30.380 1.00 91.62 162 THR A C 1
ATOM 1326 O O . THR A 1 162 ? -31.180 -3.965 31.023 1.00 91.62 162 THR A O 1
ATOM 1329 N N . SER A 1 163 ? -30.615 -1.810 30.808 1.00 88.50 163 SER A N 1
ATOM 1330 C CA . SER A 1 163 ? -31.228 -1.360 32.070 1.00 88.50 163 SER A CA 1
ATOM 1331 C C . SER A 1 163 ? -32.723 -1.699 32.184 1.00 88.50 163 SER A C 1
ATOM 1333 O O . SER A 1 163 ? -33.238 -1.851 33.289 1.00 88.50 163 SER A O 1
ATOM 1335 N N . MET A 1 164 ? -33.403 -1.888 31.049 1.00 83.56 164 MET A N 1
ATOM 1336 C CA . MET A 1 164 ? -34.816 -2.277 30.970 1.00 83.56 164 MET A CA 1
ATOM 1337 C C . MET A 1 164 ? -35.038 -3.800 30.879 1.00 83.56 164 MET A C 1
ATOM 1339 O O . MET A 1 164 ? -36.167 -4.267 31.021 1.00 83.56 164 MET A O 1
ATOM 1343 N N . LEU A 1 165 ? -33.986 -4.589 30.638 1.00 88.56 165 LEU A N 1
ATOM 1344 C CA . LEU A 1 165 ? -34.066 -6.041 30.469 1.00 88.56 165 LEU A CA 1
ATOM 1345 C C . LEU A 1 165 ? -33.823 -6.740 31.812 1.00 88.56 165 LEU A C 1
ATOM 1347 O O . LEU A 1 165 ? -32.731 -6.685 32.375 1.00 88.56 165 LEU A O 1
ATOM 1351 N N . LYS A 1 166 ? -34.840 -7.442 32.323 1.00 89.19 166 LYS A N 1
ATOM 1352 C CA . LYS A 1 166 ? -34.695 -8.316 33.496 1.00 89.19 166 LYS A CA 1
ATOM 1353 C C . LYS A 1 166 ? -34.182 -9.684 33.047 1.00 89.19 166 LYS A C 1
ATOM 1355 O O . LYS A 1 166 ? -34.940 -10.483 32.504 1.00 89.19 166 LYS A O 1
ATOM 1360 N N . PHE A 1 167 ? -32.899 -9.959 33.271 1.00 91.19 167 PHE A N 1
ATOM 1361 C CA . PHE A 1 167 ? -32.342 -11.296 33.063 1.00 91.19 167 PHE A CA 1
ATOM 1362 C C . PHE A 1 167 ? -32.786 -12.224 34.199 1.00 91.19 167 PHE A C 1
ATOM 1364 O O . PHE A 1 167 ? -32.645 -11.878 35.369 1.00 91.19 167 PHE A O 1
ATOM 1371 N N . GLN A 1 168 ? -33.317 -13.399 33.855 1.00 91.38 168 GLN A N 1
ATOM 1372 C CA . GLN A 1 168 ? -33.730 -14.409 34.840 1.00 91.38 168 GLN A CA 1
ATOM 1373 C C . GLN A 1 168 ? -32.531 -15.102 35.498 1.00 91.38 168 GLN A C 1
ATOM 1375 O O . GLN A 1 168 ? -32.616 -15.517 36.648 1.00 91.38 168 GLN A O 1
ATOM 1380 N N . ASP A 1 169 ? -31.418 -15.212 34.768 1.00 95.69 169 ASP A N 1
ATOM 1381 C CA . ASP A 1 169 ? -30.225 -15.930 35.200 1.00 95.69 169 ASP A CA 1
ATOM 1382 C C . ASP A 1 169 ? -28.947 -15.136 34.888 1.00 95.69 169 ASP A C 1
ATOM 1384 O O . ASP A 1 169 ? -28.821 -14.488 33.840 1.00 95.69 169 ASP A O 1
ATOM 1388 N N . ARG A 1 170 ? -27.969 -15.225 35.795 1.00 92.75 170 ARG A N 1
ATOM 1389 C CA . ARG A 1 170 ? -26.669 -14.552 35.697 1.00 92.75 170 ARG A CA 1
ATOM 1390 C C . ARG A 1 170 ? -25.879 -15.036 34.483 1.00 92.75 170 ARG A C 1
ATOM 1392 O O . ARG A 1 170 ? -25.272 -14.219 33.793 1.00 92.75 170 ARG A O 1
ATOM 1399 N N . LEU A 1 171 ? -25.908 -16.337 34.187 1.00 95.50 171 LEU A N 1
ATOM 1400 C CA . LEU A 1 171 ? -25.190 -16.899 33.037 1.00 95.50 171 LEU A CA 1
ATOM 1401 C C . LEU A 1 171 ? -25.707 -16.325 31.715 1.00 95.50 171 LEU A C 1
ATOM 1403 O O . LEU A 1 171 ? -24.927 -16.057 30.800 1.00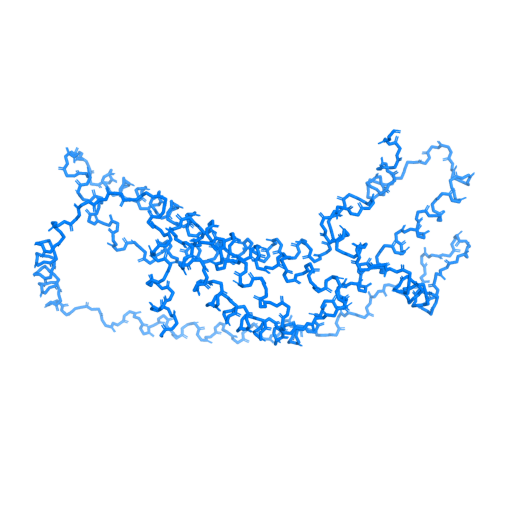 95.50 171 LEU A O 1
ATOM 1407 N N . THR A 1 172 ? -27.016 -16.091 31.628 1.00 94.94 172 THR A N 1
ATOM 1408 C CA . THR A 1 172 ? -27.642 -15.480 30.451 1.00 94.94 172 THR A CA 1
ATOM 1409 C C . THR A 1 172 ? -27.195 -14.029 30.286 1.00 94.94 172 THR A C 1
ATOM 1411 O O . THR A 1 172 ? -26.822 -13.630 29.183 1.00 94.94 172 THR A O 1
ATOM 1414 N N . ALA A 1 173 ? -27.138 -13.263 31.381 1.00 92.56 173 ALA A N 1
ATOM 1415 C CA . ALA A 1 173 ? -26.638 -11.889 31.362 1.00 92.56 173 ALA A CA 1
ATOM 1416 C C . ALA A 1 173 ? -25.160 -11.812 30.930 1.00 92.56 173 ALA A C 1
ATOM 1418 O O . ALA A 1 173 ? -24.796 -10.971 30.106 1.00 92.56 173 ALA A O 1
ATOM 1419 N N . GLU A 1 174 ? -24.309 -12.714 31.433 1.00 93.31 174 GLU A N 1
ATOM 1420 C CA . GLU A 1 174 ? -22.890 -12.767 31.059 1.00 93.31 174 GLU A CA 1
ATOM 1421 C C . GLU A 1 174 ? -22.691 -13.155 29.585 1.00 93.31 174 GLU A C 1
ATOM 1423 O O . GLU A 1 174 ? -21.845 -12.570 28.901 1.00 93.31 174 GLU A O 1
ATOM 1428 N N . ARG A 1 175 ? -23.475 -14.107 29.062 1.00 95.81 175 ARG A N 1
ATOM 1429 C CA . ARG A 1 175 ? -23.435 -14.481 27.637 1.00 95.81 175 ARG A CA 1
ATOM 1430 C C . ARG A 1 175 ? -23.883 -13.331 26.738 1.00 95.81 175 ARG A C 1
ATOM 1432 O O . ARG A 1 175 ? -23.183 -13.033 25.771 1.00 95.81 175 ARG A O 1
ATOM 1439 N N . ALA A 1 176 ? -24.986 -12.664 27.078 1.00 94.31 176 ALA A N 1
ATOM 1440 C CA . ALA A 1 176 ? -25.489 -11.511 26.334 1.00 94.31 176 ALA A CA 1
ATOM 1441 C C . ALA A 1 176 ? -24.459 -10.369 26.299 1.00 94.31 176 ALA A C 1
ATOM 1443 O O . ALA A 1 176 ? -24.195 -9.803 25.239 1.00 94.31 176 ALA A O 1
ATOM 1444 N N . TYR A 1 177 ? -23.786 -10.106 27.424 1.00 93.75 177 TYR A N 1
ATOM 1445 C CA . TYR A 1 177 ? -22.712 -9.116 27.490 1.00 93.75 177 TYR A CA 1
ATOM 1446 C C . TYR A 1 177 ? -21.517 -9.476 26.594 1.00 93.75 177 TYR A C 1
ATOM 1448 O O . TYR A 1 177 ? -21.005 -8.625 25.866 1.00 93.75 177 TYR A O 1
ATOM 1456 N N . ARG A 1 178 ? -21.075 -10.743 26.594 1.00 94.38 178 ARG A N 1
ATOM 1457 C CA . ARG A 1 178 ? -19.982 -11.195 25.712 1.00 94.38 178 ARG A CA 1
ATOM 1458 C C . ARG A 1 178 ? -20.352 -11.050 24.237 1.00 94.38 178 ARG A C 1
ATOM 1460 O O . ARG A 1 178 ? -19.533 -10.560 23.466 1.00 94.38 178 ARG A O 1
ATOM 1467 N N . GLN A 1 179 ? -21.570 -11.431 23.856 1.00 95.38 179 GLN A N 1
ATOM 1468 C CA . GLN A 1 179 ? -22.063 -11.275 22.484 1.00 95.38 179 GLN A CA 1
ATOM 1469 C C . GLN A 1 179 ? -22.117 -9.802 22.074 1.00 95.38 179 GLN A C 1
ATOM 1471 O O . GLN A 1 179 ? -21.595 -9.447 21.020 1.00 95.38 179 GLN A O 1
ATOM 1476 N N . PHE A 1 180 ? -22.663 -8.937 22.931 1.00 94.25 180 PHE A N 1
ATOM 1477 C CA . PHE A 1 180 ? -22.695 -7.496 22.697 1.00 94.25 180 PHE A CA 1
ATOM 1478 C C . PHE A 1 180 ? -21.291 -6.922 22.476 1.00 94.25 180 PHE A C 1
ATOM 1480 O O . PHE A 1 180 ? -21.054 -6.221 21.493 1.00 94.25 180 PHE A O 1
ATOM 1487 N N . ASN A 1 181 ? -20.336 -7.278 23.340 1.00 92.44 181 ASN A N 1
ATOM 1488 C CA . ASN A 1 181 ? -18.955 -6.824 23.212 1.00 92.44 181 ASN A CA 1
ATOM 1489 C C . ASN A 1 181 ? -18.300 -7.286 21.908 1.00 92.44 181 ASN A C 1
ATOM 1491 O O . ASN A 1 181 ? -17.584 -6.502 21.292 1.00 92.44 181 ASN A O 1
ATOM 1495 N N . VAL A 1 182 ? -18.538 -8.528 21.474 1.00 94.06 182 VAL A N 1
ATOM 1496 C CA . VAL A 1 182 ? -18.005 -9.039 20.201 1.00 94.06 182 VAL A CA 1
ATOM 1497 C C . VAL A 1 182 ? -18.612 -8.291 19.015 1.00 94.06 182 VAL A C 1
ATOM 1499 O O . VAL A 1 182 ? -17.876 -7.880 18.122 1.00 94.06 182 VAL A O 1
ATOM 1502 N N . VAL A 1 183 ? -19.927 -8.055 19.018 1.00 93.69 183 VAL A N 1
ATOM 1503 C CA . VAL A 1 183 ? -20.611 -7.325 17.938 1.00 93.69 183 VAL A CA 1
ATOM 1504 C C . VAL A 1 183 ? -20.120 -5.880 17.851 1.00 93.69 183 VAL A C 1
ATOM 1506 O O . VAL A 1 183 ? -19.787 -5.408 16.764 1.00 93.69 183 VAL A O 1
ATOM 1509 N N . MET A 1 184 ? -20.019 -5.181 18.984 1.00 91.19 184 MET A N 1
ATOM 1510 C CA . MET A 1 184 ? -19.521 -3.802 19.014 1.00 91.19 184 MET A CA 1
ATOM 1511 C C . MET A 1 184 ? -18.043 -3.727 18.621 1.00 91.19 184 MET A C 1
ATOM 1513 O O . MET A 1 184 ? -17.666 -2.854 17.844 1.00 91.19 184 MET A O 1
ATOM 1517 N N . PHE A 1 185 ? -17.221 -4.679 19.078 1.00 92.94 185 PHE A N 1
ATOM 1518 C CA . PHE A 1 185 ? -15.830 -4.815 18.644 1.00 92.94 185 PHE A CA 1
ATOM 1519 C C . PHE A 1 185 ? -15.728 -4.971 17.124 1.00 92.94 185 PHE A C 1
ATOM 1521 O O . PHE A 1 185 ? -15.007 -4.208 16.486 1.00 92.94 185 PHE A O 1
ATOM 1528 N N . MET A 1 186 ? -16.466 -5.918 16.533 1.00 94.38 186 MET A N 1
ATOM 1529 C CA . MET A 1 186 ? -16.424 -6.170 15.090 1.00 94.38 186 MET A CA 1
ATOM 1530 C C . MET A 1 186 ? -16.902 -4.961 14.287 1.00 94.38 186 MET A C 1
ATOM 1532 O O . MET A 1 186 ? -16.289 -4.620 13.279 1.00 94.38 186 MET A O 1
ATOM 1536 N N . LYS A 1 187 ? -17.959 -4.280 14.747 1.00 92.88 187 LYS A N 1
ATOM 1537 C CA . LYS A 1 187 ? -18.488 -3.075 14.097 1.00 92.88 187 LYS A CA 1
ATOM 1538 C C . LYS A 1 187 ? -17.452 -1.951 14.055 1.00 92.88 187 LYS A C 1
ATOM 1540 O O . LYS A 1 187 ? -17.241 -1.348 13.004 1.00 92.88 187 LYS A O 1
ATOM 1545 N N . GLU A 1 188 ? -16.803 -1.674 15.182 1.00 90.50 188 GLU A N 1
ATOM 1546 C CA . GLU A 1 188 ? -15.783 -0.627 15.265 1.00 90.50 188 GLU A CA 1
ATOM 1547 C C . GLU A 1 188 ? -14.511 -1.011 14.501 1.00 90.50 188 GLU A C 1
ATOM 1549 O O . GLU A 1 188 ? -13.973 -0.191 13.754 1.00 90.50 188 GLU A O 1
ATOM 1554 N N . ALA A 1 189 ? -14.075 -2.268 14.613 1.00 93.44 189 ALA A N 1
ATOM 1555 C CA . ALA A 1 189 ? -12.923 -2.777 13.882 1.00 93.44 189 ALA A CA 1
ATOM 1556 C C . ALA A 1 189 ? -13.137 -2.694 12.367 1.00 93.44 189 ALA A C 1
ATOM 1558 O O . ALA A 1 189 ? -12.266 -2.186 11.668 1.00 93.44 189 ALA A O 1
ATOM 1559 N N . TYR A 1 190 ? -14.306 -3.109 11.866 1.00 95.19 190 TYR A N 1
ATOM 1560 C CA . TYR A 1 190 ? -14.659 -3.018 10.447 1.00 95.19 190 TYR A CA 1
ATOM 1561 C C . TYR A 1 190 ? -14.653 -1.571 9.952 1.00 95.19 190 TYR A C 1
ATOM 1563 O O . TYR A 1 190 ? -14.081 -1.265 8.909 1.00 95.19 190 TYR A O 1
ATOM 1571 N N . ARG A 1 191 ? -15.243 -0.656 10.727 1.00 92.19 191 ARG A N 1
ATOM 1572 C CA . ARG A 1 191 ? -15.308 0.763 10.375 1.00 92.19 191 ARG A CA 1
ATOM 1573 C C . ARG A 1 191 ? -13.921 1.395 10.260 1.00 92.19 191 ARG A C 1
ATOM 1575 O O . ARG A 1 191 ? -13.649 2.101 9.292 1.00 92.19 191 ARG A O 1
ATOM 1582 N N . VAL A 1 192 ? -13.057 1.157 11.246 1.00 93.94 192 VAL A N 1
ATOM 1583 C CA . VAL A 1 192 ? -11.681 1.673 11.234 1.00 93.94 192 VAL A CA 1
ATOM 1584 C C . VAL A 1 192 ? -10.870 0.995 10.134 1.00 93.94 192 VAL A C 1
ATOM 1586 O O . VAL A 1 192 ? -10.190 1.691 9.384 1.00 93.94 192 VAL A O 1
ATOM 1589 N N . ALA A 1 193 ? -10.985 -0.327 9.986 1.00 95.50 193 ALA A N 1
ATOM 1590 C CA . ALA A 1 193 ? -10.308 -1.078 8.935 1.00 95.50 193 ALA A CA 1
ATOM 1591 C C . ALA A 1 193 ? -10.675 -0.552 7.547 1.00 95.50 193 ALA A C 1
ATOM 1593 O O . ALA A 1 193 ? -9.784 -0.352 6.736 1.00 95.50 193 ALA A O 1
ATOM 1594 N N . PHE A 1 194 ? -11.948 -0.253 7.283 1.00 95.19 194 PHE A N 1
ATOM 1595 C CA . PHE A 1 194 ? -12.379 0.286 5.994 1.00 95.19 194 PHE A CA 1
ATOM 1596 C C . PHE A 1 194 ? -11.748 1.653 5.686 1.00 95.19 194 PHE A C 1
ATOM 1598 O O . PHE A 1 194 ? -11.270 1.878 4.576 1.00 95.19 194 PHE A O 1
ATOM 1605 N N . ILE A 1 195 ? -11.690 2.556 6.672 1.00 93.69 195 ILE A N 1
ATOM 1606 C CA . ILE A 1 195 ? -11.051 3.873 6.507 1.00 93.69 195 ILE A CA 1
ATOM 1607 C C . ILE A 1 195 ? -9.548 3.711 6.257 1.00 93.69 195 ILE A C 1
ATOM 1609 O O . ILE A 1 195 ? -9.002 4.344 5.356 1.00 93.69 195 ILE A O 1
ATOM 1613 N N . VAL A 1 196 ? -8.882 2.858 7.038 1.00 95.12 196 VAL A N 1
ATOM 1614 C CA . VAL A 1 196 ? -7.450 2.580 6.878 1.00 95.12 196 VAL A CA 1
ATOM 1615 C C . VAL A 1 196 ? -7.177 1.942 5.521 1.00 95.12 196 VAL A C 1
ATOM 1617 O O . VAL A 1 196 ? -6.257 2.381 4.845 1.00 95.12 196 VAL A O 1
ATOM 1620 N N . LEU A 1 197 ? -7.999 0.978 5.100 1.00 96.31 197 LEU A N 1
ATOM 1621 C CA . LEU A 1 197 ? -7.893 0.318 3.803 1.00 96.31 197 LEU A CA 1
ATOM 1622 C C . LEU A 1 197 ? -7.994 1.335 2.672 1.00 96.31 197 LEU A C 1
ATOM 1624 O O . LEU A 1 197 ? -7.132 1.357 1.807 1.00 96.31 197 LEU A O 1
ATOM 1628 N N . PHE A 1 198 ? -8.998 2.214 2.706 1.00 95.50 198 PHE A N 1
ATOM 1629 C CA . PHE A 1 198 ? -9.160 3.263 1.701 1.00 95.50 198 PHE A CA 1
ATOM 1630 C C . PHE A 1 198 ? -7.938 4.193 1.635 1.00 95.50 198 PHE A C 1
ATOM 1632 O O . PHE A 1 198 ? -7.468 4.528 0.546 1.00 95.50 198 PHE A O 1
ATOM 1639 N N . ILE A 1 199 ? -7.399 4.576 2.796 1.00 95.00 199 ILE A N 1
ATOM 1640 C CA . ILE A 1 199 ? -6.193 5.406 2.913 1.00 95.00 199 ILE A CA 1
ATOM 1641 C C . ILE A 1 199 ? -4.976 4.697 2.313 1.00 95.00 199 ILE A C 1
ATOM 1643 O O . ILE A 1 199 ? -4.298 5.269 1.460 1.00 95.00 199 ILE A O 1
ATOM 1647 N N . THR A 1 200 ? -4.687 3.468 2.748 1.00 94.81 200 THR A N 1
ATOM 1648 C CA . THR A 1 200 ? -3.489 2.736 2.317 1.00 94.81 200 THR A CA 1
ATOM 1649 C C . THR A 1 200 ? -3.572 2.361 0.849 1.00 94.81 200 THR A C 1
ATOM 1651 O O . THR A 1 200 ? -2.598 2.537 0.127 1.00 94.81 200 THR A O 1
ATOM 1654 N N . GLU A 1 201 ? -4.743 1.925 0.392 1.00 95.44 201 GLU A N 1
ATOM 1655 C CA . GLU A 1 201 ? -4.981 1.516 -0.988 1.00 95.44 201 GLU A CA 1
ATOM 1656 C C . GLU A 1 201 ? -4.826 2.682 -1.960 1.00 95.44 201 GLU A C 1
ATOM 1658 O O . GLU A 1 201 ? -4.101 2.572 -2.947 1.00 95.44 201 GLU A O 1
ATOM 1663 N N . THR A 1 202 ? -5.437 3.831 -1.663 1.00 95.56 202 THR A N 1
ATOM 1664 C CA . THR A 1 202 ? -5.318 5.023 -2.515 1.00 95.56 202 THR A CA 1
ATOM 1665 C C . THR A 1 202 ? -3.874 5.530 -2.555 1.00 95.56 202 THR A C 1
ATOM 1667 O O . THR A 1 202 ? -3.363 5.871 -3.624 1.00 95.56 202 THR A O 1
ATOM 1670 N N . MET A 1 203 ? -3.190 5.547 -1.406 1.00 95.31 203 MET A N 1
ATOM 1671 C CA . MET A 1 203 ? -1.794 5.977 -1.300 1.00 95.31 203 MET A CA 1
ATOM 1672 C C . MET A 1 203 ? -0.841 5.045 -2.060 1.00 95.31 203 MET A C 1
ATOM 1674 O O . MET A 1 203 ? -0.029 5.520 -2.847 1.00 95.31 203 MET A O 1
ATOM 1678 N N . MET A 1 204 ? -0.943 3.729 -1.859 1.00 94.12 204 MET A N 1
ATOM 1679 C CA . MET A 1 204 ? -0.074 2.768 -2.539 1.00 94.12 204 MET A CA 1
ATOM 1680 C C . MET A 1 204 ? -0.369 2.715 -4.039 1.00 94.12 204 MET A C 1
ATOM 1682 O O . MET A 1 204 ? 0.554 2.707 -4.841 1.00 94.12 204 MET A O 1
ATOM 1686 N N . THR A 1 205 ? -1.640 2.731 -4.448 1.00 94.44 205 THR A N 1
ATOM 1687 C CA . THR A 1 205 ? -2.013 2.678 -5.873 1.00 94.44 205 THR A CA 1
ATOM 1688 C C . THR A 1 205 ? -1.466 3.875 -6.643 1.00 94.44 205 THR A C 1
ATOM 1690 O O . THR A 1 205 ? -0.930 3.718 -7.736 1.00 94.44 205 THR A O 1
ATOM 1693 N N . THR A 1 206 ? -1.549 5.074 -6.067 1.00 95.62 206 THR A N 1
ATOM 1694 C CA . THR A 1 206 ? -0.966 6.276 -6.681 1.00 95.62 206 THR A CA 1
ATOM 1695 C C . THR A 1 206 ? 0.555 6.239 -6.706 1.00 95.62 206 THR A C 1
ATOM 1697 O O . THR A 1 206 ? 1.139 6.577 -7.734 1.00 95.62 206 THR A O 1
ATOM 1700 N N . GLN A 1 207 ? 1.195 5.795 -5.623 1.00 94.88 207 GLN A N 1
ATOM 1701 C CA . GLN A 1 207 ? 2.643 5.606 -5.581 1.00 94.88 207 GLN A CA 1
ATOM 1702 C C . GLN A 1 207 ? 3.102 4.642 -6.683 1.00 94.88 207 GLN A C 1
ATOM 1704 O O . GLN A 1 207 ? 3.924 5.021 -7.515 1.00 94.88 207 GLN A O 1
ATOM 1709 N N . TYR A 1 208 ? 2.541 3.433 -6.742 1.00 92.69 208 TYR A N 1
ATOM 1710 C CA . TYR A 1 208 ? 2.932 2.432 -7.734 1.00 92.69 208 TYR A CA 1
ATOM 1711 C C . TYR A 1 208 ? 2.614 2.864 -9.165 1.00 92.69 208 TYR A C 1
ATOM 1713 O O . TYR A 1 208 ? 3.394 2.577 -10.066 1.00 92.69 208 TYR A O 1
ATOM 1721 N N . ALA A 1 209 ? 1.524 3.602 -9.397 1.00 93.94 209 ALA A N 1
ATOM 1722 C CA . ALA A 1 209 ? 1.243 4.166 -10.715 1.00 93.94 209 ALA A CA 1
ATOM 1723 C C . ALA A 1 209 ? 2.332 5.164 -11.156 1.00 93.94 209 ALA A C 1
ATOM 1725 O O . ALA A 1 209 ? 2.726 5.182 -12.323 1.00 93.94 209 ALA A O 1
ATOM 1726 N N . ILE A 1 210 ? 2.856 5.977 -10.234 1.00 95.00 210 ILE A N 1
ATOM 1727 C CA . ILE A 1 210 ? 3.931 6.937 -10.525 1.00 95.00 210 ILE A CA 1
ATOM 1728 C C . ILE A 1 210 ? 5.272 6.224 -10.709 1.00 95.00 210 ILE A C 1
ATOM 1730 O O . ILE A 1 210 ? 6.013 6.549 -11.641 1.00 95.00 210 ILE A O 1
ATOM 1734 N N . GLU A 1 211 ? 5.571 5.235 -9.869 1.00 93.31 211 GLU A N 1
ATOM 1735 C CA . GLU A 1 211 ? 6.761 4.390 -10.005 1.00 93.31 211 GLU A CA 1
ATOM 1736 C C . GLU A 1 211 ? 6.748 3.640 -11.340 1.00 93.31 211 GLU A C 1
ATOM 1738 O O . GLU A 1 211 ? 7.746 3.666 -12.059 1.00 93.31 211 GLU A O 1
ATOM 1743 N N . ALA A 1 212 ? 5.601 3.081 -11.742 1.00 92.81 212 ALA A N 1
ATOM 1744 C CA . ALA A 1 212 ? 5.417 2.438 -13.040 1.00 92.81 212 ALA A CA 1
ATOM 1745 C C . ALA A 1 212 ? 5.592 3.421 -14.198 1.00 92.81 212 ALA A C 1
ATOM 1747 O O . ALA A 1 212 ? 6.278 3.121 -15.178 1.00 92.81 212 ALA A O 1
ATOM 1748 N N . TYR A 1 213 ? 5.055 4.636 -14.075 1.00 94.94 213 TYR A N 1
ATOM 1749 C CA . TYR A 1 213 ? 5.243 5.672 -15.084 1.00 94.94 213 TYR A CA 1
ATOM 1750 C C . TYR A 1 213 ? 6.728 6.038 -15.254 1.00 94.94 213 TYR A C 1
ATOM 1752 O O . TYR A 1 213 ? 7.239 6.081 -16.377 1.00 94.94 213 TYR A O 1
ATOM 1760 N N . ARG A 1 214 ? 7.459 6.252 -14.152 1.00 93.94 214 ARG A N 1
ATOM 1761 C CA . ARG A 1 214 ? 8.869 6.693 -14.165 1.00 93.94 214 ARG A CA 1
ATOM 1762 C C . ARG A 1 214 ? 9.882 5.558 -14.317 1.00 93.94 214 ARG A C 1
ATOM 1764 O O . ARG A 1 214 ? 11.037 5.835 -14.638 1.00 93.94 214 ARG A O 1
ATOM 1771 N N . ASN A 1 215 ? 9.456 4.319 -14.092 1.00 91.31 215 ASN A N 1
ATOM 1772 C CA . ASN A 1 215 ? 10.289 3.122 -13.984 1.00 91.31 215 ASN A CA 1
ATOM 1773 C C . ASN A 1 215 ? 11.443 3.255 -12.971 1.00 91.31 215 ASN A C 1
ATOM 1775 O O . ASN A 1 215 ? 12.537 2.753 -13.208 1.00 91.31 215 ASN A O 1
ATOM 1779 N N . LYS A 1 216 ? 11.230 4.017 -11.893 1.00 91.94 216 LYS A N 1
ATOM 1780 C CA . LYS A 1 216 ? 12.218 4.282 -10.836 1.00 91.94 216 LYS A CA 1
ATOM 1781 C C . LYS A 1 216 ? 11.489 4.498 -9.522 1.00 91.94 216 LYS A C 1
ATOM 1783 O O . LYS A 1 216 ? 10.497 5.223 -9.504 1.00 91.94 216 LYS A O 1
ATOM 1788 N N . SER A 1 217 ? 12.019 3.949 -8.431 1.00 90.38 217 SER A N 1
ATOM 1789 C CA . SER A 1 217 ? 11.485 4.195 -7.087 1.00 90.38 217 SER A CA 1
ATOM 1790 C C . SER A 1 217 ? 12.178 5.387 -6.431 1.00 90.38 217 SER A C 1
ATOM 1792 O O . SER A 1 217 ? 13.390 5.355 -6.191 1.00 90.38 217 SER A O 1
ATOM 1794 N N . THR A 1 218 ? 11.427 6.432 -6.092 1.00 93.06 218 THR A N 1
ATOM 1795 C CA . THR A 1 218 ? 11.942 7.588 -5.351 1.00 93.06 218 THR A CA 1
ATOM 1796 C C . THR A 1 218 ? 11.061 7.933 -4.153 1.00 93.06 218 THR A C 1
ATOM 1798 O O . THR A 1 218 ? 9.864 7.680 -4.129 1.00 93.06 218 THR A O 1
ATOM 1801 N N . ILE A 1 219 ? 11.654 8.559 -3.133 1.00 95.06 219 ILE A N 1
ATOM 1802 C CA . ILE A 1 219 ? 10.942 8.955 -1.901 1.00 95.06 219 ILE A CA 1
ATOM 1803 C C . ILE A 1 219 ? 9.796 9.941 -2.204 1.00 95.06 219 ILE A C 1
ATOM 1805 O O . ILE A 1 219 ? 8.782 9.969 -1.508 1.00 95.06 219 ILE A O 1
ATOM 1809 N N . TYR A 1 220 ? 9.942 10.738 -3.265 1.00 95.81 220 TYR A N 1
ATOM 1810 C CA . TYR A 1 220 ? 8.977 11.765 -3.651 1.00 95.81 220 TYR A CA 1
ATOM 1811 C C . TYR A 1 220 ? 7.698 11.201 -4.282 1.00 95.81 220 TYR A C 1
ATOM 1813 O O . TYR A 1 220 ? 6.688 11.903 -4.297 1.00 95.81 220 TYR A O 1
ATOM 1821 N N . ASP A 1 221 ? 7.701 9.945 -4.740 1.00 95.12 221 ASP A N 1
ATOM 1822 C CA . ASP A 1 221 ? 6.543 9.331 -5.408 1.00 95.12 221 ASP A CA 1
ATOM 1823 C C . ASP A 1 221 ? 5.368 9.101 -4.436 1.00 95.12 221 ASP A C 1
ATOM 1825 O O . ASP A 1 221 ? 4.210 9.041 -4.844 1.00 95.12 221 ASP A O 1
ATOM 1829 N N . CYS A 1 222 ? 5.640 9.080 -3.127 1.00 96.12 222 CYS A N 1
ATOM 1830 C CA . CYS A 1 222 ? 4.626 8.941 -2.079 1.00 96.12 222 CYS A CA 1
ATOM 1831 C C . CYS A 1 222 ? 3.895 10.253 -1.733 1.00 96.12 222 CYS A C 1
ATOM 1833 O O . CYS A 1 222 ? 2.805 10.225 -1.157 1.00 96.12 222 CYS A O 1
ATOM 1835 N N . ILE A 1 223 ? 4.473 11.415 -2.065 1.00 97.50 223 ILE A N 1
ATOM 1836 C CA . ILE A 1 223 ? 3.882 12.735 -1.784 1.00 97.50 223 ILE A CA 1
ATOM 1837 C C . ILE A 1 223 ? 2.514 12.907 -2.462 1.00 97.50 223 ILE A C 1
ATOM 1839 O O . ILE 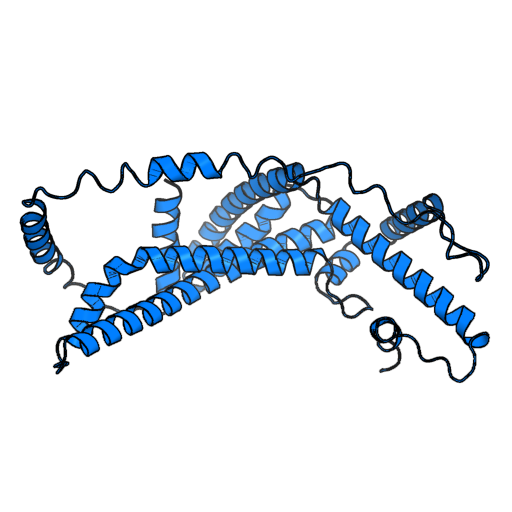A 1 223 ? 1.553 13.225 -1.757 1.00 97.50 223 ILE A O 1
ATOM 1843 N N . PRO A 1 224 ? 2.374 12.708 -3.790 1.00 97.75 224 PRO A N 1
ATOM 1844 C CA . PRO A 1 224 ? 1.087 12.871 -4.464 1.00 97.75 224 PRO A CA 1
ATOM 1845 C C . PRO A 1 224 ? 0.034 11.883 -3.960 1.00 97.75 224 PRO A C 1
ATOM 1847 O O . PRO A 1 224 ? -1.133 12.255 -3.866 1.00 97.75 224 PRO A O 1
ATOM 1850 N N . GLY A 1 225 ? 0.430 10.670 -3.563 1.00 96.50 225 GLY A N 1
ATOM 1851 C CA . GLY A 1 225 ? -0.495 9.712 -2.960 1.00 96.50 225 GLY A CA 1
ATOM 1852 C C . GLY A 1 225 ? -1.030 10.169 -1.610 1.00 96.50 225 GLY A C 1
ATOM 1853 O O . GLY A 1 225 ? -2.242 10.175 -1.390 1.00 96.50 225 GLY A O 1
ATOM 1854 N N . GLY A 1 226 ? -0.152 10.655 -0.730 1.00 97.25 226 GLY A N 1
ATOM 1855 C CA . GLY A 1 226 ? -0.568 11.250 0.540 1.00 97.25 226 GLY A CA 1
ATOM 1856 C C . GLY A 1 226 ? -1.443 12.495 0.350 1.00 97.25 226 GLY A C 1
ATOM 1857 O O . GLY A 1 226 ? -2.455 12.660 1.034 1.00 97.25 226 GLY A O 1
ATOM 1858 N N . ALA A 1 227 ? -1.097 13.349 -0.615 1.00 98.19 227 ALA A N 1
ATOM 1859 C CA . ALA A 1 227 ? -1.872 14.535 -0.966 1.00 98.19 227 ALA A CA 1
ATOM 1860 C C . ALA A 1 227 ? -3.280 14.176 -1.478 1.00 98.19 227 ALA A C 1
ATOM 1862 O O . ALA A 1 227 ? -4.262 14.773 -1.031 1.00 98.19 227 ALA A O 1
ATOM 1863 N N . LEU A 1 228 ? -3.393 13.167 -2.353 1.00 97.88 228 LEU A N 1
ATOM 1864 C CA . LEU A 1 228 ? -4.673 12.686 -2.879 1.00 97.88 228 LEU A CA 1
ATOM 1865 C C . LEU A 1 228 ? -5.558 12.105 -1.773 1.00 97.88 228 LEU A C 1
ATOM 1867 O O . LEU A 1 228 ? -6.750 12.404 -1.723 1.00 97.88 228 LEU A O 1
ATOM 1871 N N . VAL A 1 229 ? -4.983 11.325 -0.855 1.00 97.25 229 VAL A N 1
ATOM 1872 C CA . VAL A 1 229 ? -5.712 10.792 0.304 1.00 97.25 229 VAL A CA 1
ATOM 1873 C C . VAL A 1 229 ? -6.229 11.917 1.199 1.00 97.25 229 VAL A C 1
ATOM 1875 O O . VAL A 1 229 ? -7.396 11.907 1.593 1.00 97.25 229 VAL A O 1
ATOM 1878 N N . GLY A 1 230 ? -5.383 12.905 1.507 1.00 96.62 230 GLY A N 1
ATOM 1879 C CA . GLY A 1 230 ? -5.771 14.064 2.310 1.00 96.62 230 GLY A CA 1
ATOM 1880 C C . GLY A 1 230 ? -6.938 14.829 1.686 1.00 96.62 230 GLY A C 1
ATOM 1881 O O . GLY A 1 230 ? -7.919 15.135 2.370 1.00 96.62 230 GLY A O 1
ATOM 1882 N N . PHE A 1 231 ? -6.873 15.050 0.372 1.00 97.56 231 PHE A N 1
ATOM 1883 C CA . PHE A 1 231 ? -7.955 15.650 -0.399 1.00 97.56 231 PHE A CA 1
ATOM 1884 C C . PHE A 1 231 ? -9.243 14.814 -0.324 1.00 97.56 231 PHE A C 1
ATOM 1886 O O . PHE A 1 231 ? -10.289 15.328 0.079 1.00 97.56 231 PHE A O 1
ATOM 1893 N N . ALA A 1 232 ? -9.165 13.517 -0.641 1.00 96.69 232 ALA A N 1
ATOM 1894 C CA . ALA A 1 232 ? -10.315 12.615 -0.700 1.00 96.69 232 ALA A CA 1
ATOM 1895 C C . ALA A 1 232 ? -11.052 12.494 0.646 1.00 96.69 232 ALA A C 1
ATOM 1897 O O . ALA A 1 232 ? -12.281 12.471 0.687 1.00 96.69 232 ALA A O 1
ATOM 1898 N N . LEU A 1 233 ? -10.330 12.484 1.770 1.00 95.00 233 LEU A N 1
ATOM 1899 C CA . LEU A 1 233 ? -10.942 12.396 3.101 1.00 95.00 233 LEU A CA 1
ATOM 1900 C C . LEU A 1 233 ? -11.684 13.672 3.527 1.00 95.00 233 LEU A C 1
ATOM 1902 O O . LEU A 1 233 ? -12.597 13.614 4.357 1.00 95.00 233 LEU A O 1
ATOM 1906 N N . LYS A 1 234 ? -11.281 14.842 3.019 1.00 95.81 234 LYS A N 1
ATOM 1907 C CA . LYS A 1 234 ? -11.814 16.145 3.454 1.00 95.81 234 LYS A CA 1
ATOM 1908 C C . LYS A 1 234 ? -12.636 16.875 2.394 1.00 95.81 234 LYS A C 1
ATOM 1910 O O . LYS A 1 234 ? -13.248 17.887 2.738 1.00 95.81 234 LYS A O 1
ATOM 1915 N N . MET A 1 235 ? -12.759 16.326 1.183 1.00 96.12 235 MET A N 1
ATOM 1916 C CA . MET A 1 235 ? -13.546 16.921 0.095 1.00 96.12 235 MET A CA 1
ATOM 1917 C C . MET A 1 235 ? -15.017 17.165 0.464 1.00 96.12 235 MET A C 1
ATOM 1919 O O . MET A 1 235 ? -15.595 18.155 0.031 1.00 96.12 235 MET A O 1
ATOM 1923 N N . PHE A 1 236 ? -15.608 16.321 1.319 1.00 93.06 236 PHE A N 1
ATOM 1924 C CA . PHE A 1 236 ? -17.017 16.439 1.719 1.00 93.06 236 PHE A CA 1
ATOM 1925 C C . PHE A 1 236 ? -17.290 17.444 2.849 1.00 93.06 236 PHE A C 1
ATOM 1927 O O . PHE A 1 236 ? -18.449 17.698 3.156 1.00 93.06 236 PHE A O 1
ATOM 1934 N N . HIS A 1 237 ? -16.262 18.008 3.494 1.00 93.25 237 HIS A N 1
ATOM 1935 C CA . HIS A 1 237 ? -16.469 18.948 4.604 1.00 93.25 237 HIS A CA 1
ATOM 1936 C C . HIS A 1 237 ? -16.434 20.409 4.158 1.00 93.25 237 HIS A C 1
ATOM 1938 O O . HIS A 1 237 ? -17.333 21.180 4.473 1.00 93.25 237 HIS A O 1
ATOM 1944 N N . SER A 1 238 ? -15.345 20.820 3.506 1.00 95.88 238 SER A N 1
ATOM 1945 C CA . SER A 1 238 ? -15.129 22.201 3.066 1.00 95.88 238 SER A CA 1
ATOM 1946 C C . SER A 1 238 ? -13.958 22.250 2.082 1.00 95.88 238 SER A C 1
ATOM 1948 O O . SER A 1 238 ? -12.963 21.557 2.316 1.00 95.88 238 SER A O 1
ATOM 1950 N N . PRO A 1 239 ? -14.010 23.090 1.029 1.00 96.75 239 PRO A N 1
ATOM 1951 C CA . PRO A 1 239 ? -12.903 23.231 0.084 1.00 96.75 239 PRO A CA 1
ATOM 1952 C C . PRO A 1 239 ? -11.608 23.697 0.768 1.00 96.75 239 PRO A C 1
ATOM 1954 O O . PRO A 1 239 ? -10.534 23.192 0.451 1.00 96.75 239 PRO A O 1
ATOM 1957 N N . LEU A 1 240 ? -11.695 24.583 1.770 1.00 97.38 240 LEU A N 1
ATOM 1958 C CA . LEU A 1 240 ? -10.526 25.016 2.548 1.00 97.38 240 LEU A CA 1
ATOM 1959 C C . LEU A 1 240 ? -9.943 23.869 3.382 1.00 97.38 240 LEU A C 1
ATOM 1961 O O . LEU A 1 240 ? -8.726 23.704 3.448 1.00 97.38 240 LEU A O 1
ATOM 1965 N N . ALA A 1 241 ? -10.805 23.040 3.980 1.00 96.12 241 ALA A N 1
ATOM 1966 C CA . ALA A 1 241 ? -10.365 21.864 4.727 1.00 96.12 241 ALA A CA 1
ATOM 1967 C C . ALA A 1 241 ? -9.694 20.826 3.814 1.00 96.12 241 ALA A C 1
ATOM 1969 O O . ALA A 1 241 ? -8.726 20.198 4.235 1.00 96.12 241 ALA A O 1
ATOM 1970 N N . ALA A 1 242 ? -10.174 20.675 2.575 1.00 97.44 242 ALA A N 1
ATOM 1971 C CA . ALA A 1 242 ? -9.541 19.838 1.562 1.00 97.44 242 ALA A CA 1
ATOM 1972 C C . ALA A 1 242 ? -8.126 20.329 1.229 1.00 97.44 242 ALA A C 1
ATOM 1974 O O . ALA A 1 242 ? -7.201 19.533 1.301 1.00 97.44 242 ALA A O 1
ATOM 1975 N N . VAL A 1 243 ? -7.925 21.626 0.965 1.00 98.06 243 VAL A N 1
ATOM 1976 C CA . VAL A 1 243 ? -6.587 22.175 0.658 1.00 98.06 243 VAL A CA 1
ATOM 1977 C C . VAL A 1 243 ? -5.599 21.949 1.807 1.00 98.06 243 VAL A C 1
ATOM 1979 O O . VAL A 1 243 ? -4.487 21.471 1.581 1.00 98.06 243 VAL A O 1
ATOM 1982 N N . VAL A 1 244 ? -6.004 22.234 3.050 1.00 97.81 244 VAL A N 1
ATOM 1983 C CA . VAL A 1 244 ? -5.149 22.009 4.231 1.00 97.81 244 VAL A CA 1
ATOM 1984 C C . VAL A 1 244 ? -4.821 20.524 4.393 1.00 97.81 244 VAL A C 1
ATOM 1986 O O . VAL A 1 244 ? -3.674 20.165 4.667 1.00 97.81 244 VAL A O 1
ATOM 1989 N N . ALA A 1 245 ? -5.804 19.649 4.178 1.00 96.75 245 ALA A N 1
ATOM 1990 C CA . ALA A 1 245 ? -5.608 18.210 4.260 1.00 96.75 245 ALA A CA 1
ATOM 1991 C C . ALA A 1 245 ? -4.714 17.667 3.141 1.00 96.75 245 ALA A C 1
ATOM 1993 O O . ALA A 1 245 ? -3.930 16.763 3.407 1.00 96.75 245 ALA A O 1
ATOM 1994 N N . THR A 1 246 ? -4.760 18.232 1.933 1.00 98.00 246 THR A N 1
ATOM 1995 C CA . THR A 1 246 ? -3.835 17.903 0.839 1.00 98.00 246 THR A CA 1
ATOM 1996 C C . THR A 1 246 ? -2.392 18.208 1.234 1.00 98.00 246 THR A C 1
ATOM 1998 O O . THR A 1 246 ? -1.513 17.369 1.045 1.00 98.00 246 THR A O 1
ATOM 2001 N N . ILE A 1 247 ? -2.136 19.377 1.833 1.00 98.19 247 ILE A N 1
ATOM 2002 C CA . ILE A 1 247 ? -0.788 19.764 2.284 1.00 98.19 247 ILE A CA 1
ATOM 2003 C C . ILE A 1 247 ? -0.311 18.827 3.399 1.00 98.19 247 ILE A C 1
ATOM 2005 O O . ILE A 1 247 ? 0.781 18.264 3.315 1.00 98.19 247 ILE A O 1
ATOM 2009 N N . GLN A 1 248 ? -1.143 18.608 4.422 1.00 97.56 248 GLN A N 1
ATOM 2010 C CA . GLN A 1 248 ? -0.825 17.698 5.525 1.00 97.56 248 GLN A CA 1
ATOM 2011 C C . GLN A 1 248 ? -0.606 16.259 5.030 1.00 97.56 248 GLN A C 1
ATOM 2013 O O . GLN A 1 248 ? 0.325 15.581 5.468 1.00 97.56 248 GLN A O 1
ATOM 2018 N N . GLY A 1 249 ? -1.443 15.809 4.097 1.00 96.44 249 GLY A N 1
ATOM 2019 C CA . GLY A 1 249 ? -1.348 14.511 3.448 1.00 96.44 249 GLY A CA 1
ATOM 2020 C C . GLY A 1 249 ? -0.052 14.360 2.660 1.00 96.44 249 GLY A C 1
ATOM 2021 O O . GLY A 1 249 ? 0.600 13.329 2.773 1.00 96.44 249 GLY A O 1
ATOM 2022 N N . GLY A 1 250 ? 0.388 15.401 1.948 1.00 97.75 250 GLY A N 1
ATOM 2023 C CA . GLY A 1 250 ? 1.678 15.413 1.255 1.00 97.75 250 GLY A CA 1
ATOM 2024 C C . GLY A 1 250 ? 2.871 15.258 2.204 1.00 97.75 250 GLY A C 1
ATOM 2025 O O . GLY A 1 250 ? 3.777 14.472 1.929 1.00 97.75 250 GLY A O 1
ATOM 2026 N N . VAL A 1 251 ? 2.849 15.935 3.360 1.00 97.94 251 VAL A N 1
ATOM 2027 C CA . VAL A 1 251 ? 3.893 15.789 4.396 1.00 97.94 251 VAL A CA 1
ATOM 2028 C C . VAL A 1 251 ? 3.904 14.372 4.975 1.00 97.94 251 VAL A C 1
ATOM 2030 O O . VAL A 1 251 ? 4.969 13.769 5.115 1.00 97.94 251 VAL A O 1
ATOM 2033 N N . MET A 1 252 ? 2.731 13.804 5.269 1.00 96.31 252 MET A N 1
ATOM 2034 C CA . MET A 1 252 ? 2.631 12.412 5.722 1.00 96.31 252 MET A CA 1
ATOM 2035 C C . MET A 1 252 ? 3.082 11.418 4.645 1.00 96.31 252 MET A C 1
ATOM 2037 O O . MET A 1 252 ? 3.773 10.454 4.969 1.00 96.31 252 MET A O 1
ATOM 2041 N N . GLY A 1 253 ? 2.763 11.678 3.376 1.00 96.12 253 GLY A N 1
ATOM 2042 C CA . GLY A 1 253 ? 3.226 10.896 2.231 1.00 96.12 253 GLY A CA 1
ATOM 2043 C C . GLY A 1 253 ? 4.747 10.908 2.101 1.00 96.12 253 GLY A C 1
ATOM 2044 O O . GLY A 1 253 ? 5.349 9.862 1.885 1.00 96.12 253 GLY A O 1
ATOM 2045 N N . PHE A 1 254 ? 5.397 12.051 2.334 1.00 97.31 254 PHE A N 1
ATOM 2046 C CA . PHE A 1 254 ? 6.859 12.133 2.373 1.00 97.31 254 PHE A CA 1
ATOM 2047 C C . PHE A 1 254 ? 7.465 11.287 3.505 1.00 97.31 254 PHE A C 1
ATOM 2049 O O . PHE A 1 254 ? 8.406 10.526 3.277 1.00 97.31 254 PHE A O 1
ATOM 2056 N N . MET A 1 255 ? 6.907 11.374 4.720 1.00 96.88 255 MET A N 1
ATOM 2057 C CA . MET A 1 255 ? 7.354 10.551 5.853 1.00 96.88 255 MET A CA 1
ATOM 2058 C C . MET A 1 255 ? 7.180 9.056 5.569 1.00 96.88 255 MET A C 1
ATOM 2060 O O . MET A 1 255 ? 8.075 8.262 5.860 1.00 96.88 255 MET A O 1
ATOM 2064 N N . TYR A 1 256 ? 6.044 8.677 4.982 1.00 94.62 256 TYR A N 1
ATOM 2065 C CA . TYR A 1 256 ? 5.792 7.308 4.557 1.00 94.62 256 TYR A CA 1
ATOM 2066 C C . TYR A 1 256 ? 6.805 6.858 3.502 1.00 94.62 256 TYR A C 1
ATOM 2068 O O . TYR A 1 256 ? 7.417 5.811 3.676 1.00 94.62 256 TYR A O 1
ATOM 2076 N N . GLY A 1 257 ? 7.055 7.667 2.469 1.00 94.06 257 GLY A N 1
ATOM 2077 C CA . GLY A 1 257 ? 8.027 7.357 1.423 1.00 94.06 257 GLY A CA 1
ATOM 2078 C C . GLY A 1 257 ? 9.439 7.158 1.960 1.00 94.06 257 GLY A C 1
ATOM 2079 O O . GLY A 1 257 ? 10.158 6.280 1.488 1.00 94.06 257 GLY A O 1
ATOM 2080 N N . PHE A 1 258 ? 9.830 7.906 2.996 1.00 96.00 258 PHE A N 1
ATOM 2081 C CA . PHE A 1 258 ? 11.109 7.697 3.670 1.00 96.00 258 PHE A CA 1
ATOM 2082 C C . PHE A 1 258 ? 11.172 6.318 4.341 1.00 96.00 258 PHE A C 1
ATOM 2084 O O . PHE A 1 258 ? 12.109 5.556 4.104 1.00 96.00 258 PHE A O 1
ATOM 2091 N N . ILE A 1 259 ? 10.150 5.966 5.129 1.00 94.94 259 ILE A N 1
ATOM 2092 C CA . ILE A 1 259 ? 10.062 4.664 5.810 1.00 94.94 259 ILE A CA 1
ATOM 2093 C C . ILE A 1 259 ? 9.991 3.522 4.789 1.00 94.94 259 ILE A C 1
ATOM 2095 O O . ILE A 1 259 ? 10.685 2.519 4.937 1.00 94.94 259 ILE A O 1
ATOM 2099 N N . HIS A 1 260 ? 9.186 3.682 3.740 1.00 91.38 260 HIS A N 1
ATOM 2100 C CA . HIS A 1 260 ? 9.008 2.700 2.680 1.00 91.38 260 HIS A CA 1
ATOM 2101 C C . HIS A 1 260 ? 10.311 2.457 1.913 1.00 91.38 260 HIS A C 1
ATOM 2103 O O . HIS A 1 260 ? 10.694 1.306 1.716 1.00 91.38 260 HIS A O 1
ATOM 2109 N N . ASN A 1 261 ? 11.042 3.514 1.545 1.00 91.19 261 ASN A N 1
ATOM 2110 C CA . ASN A 1 261 ? 12.321 3.382 0.846 1.00 91.19 261 ASN A CA 1
ATOM 2111 C C . ASN A 1 261 ? 13.366 2.667 1.714 1.00 91.19 261 ASN A C 1
ATOM 2113 O O . ASN A 1 261 ? 14.046 1.759 1.238 1.00 91.19 261 ASN A O 1
ATOM 2117 N N . VAL A 1 262 ? 13.450 3.017 3.004 1.00 94.06 262 VAL A N 1
ATOM 2118 C CA . VAL A 1 262 ? 14.318 2.314 3.961 1.00 94.06 262 VAL A CA 1
ATOM 2119 C C . VAL A 1 262 ? 13.911 0.843 4.079 1.00 94.06 262 VAL A C 1
ATOM 2121 O O . VAL A 1 262 ? 14.773 -0.028 4.010 1.00 94.06 262 VAL A O 1
ATOM 2124 N N . GLY A 1 263 ? 12.613 0.551 4.181 1.00 91.38 263 GLY A N 1
ATOM 2125 C CA . GLY A 1 263 ? 12.093 -0.817 4.219 1.00 91.38 263 GLY A CA 1
ATOM 2126 C C . GLY A 1 263 ? 12.458 -1.629 2.974 1.00 91.38 263 GLY A C 1
ATOM 2127 O O . GLY A 1 263 ? 12.976 -2.736 3.098 1.00 91.38 263 GLY A O 1
ATOM 2128 N N . CYS A 1 264 ? 12.276 -1.065 1.780 1.00 88.75 264 CYS A N 1
ATOM 2129 C CA . CYS A 1 264 ? 12.625 -1.725 0.518 1.00 88.75 264 CYS A CA 1
ATOM 2130 C C . CYS A 1 264 ? 14.127 -2.015 0.416 1.00 88.75 264 CYS A C 1
ATOM 2132 O O . CYS A 1 264 ? 14.521 -3.103 -0.007 1.00 88.75 264 CYS A O 1
ATOM 2134 N N . ARG A 1 265 ? 14.972 -1.080 0.873 1.00 89.50 265 ARG A N 1
ATOM 2135 C CA . ARG A 1 265 ? 16.428 -1.279 0.943 1.00 89.50 265 ARG A CA 1
ATOM 2136 C C . ARG A 1 265 ? 16.824 -2.360 1.945 1.00 89.50 265 ARG A C 1
ATOM 2138 O O . ARG A 1 265 ? 17.739 -3.120 1.668 1.00 89.50 265 ARG A O 1
ATOM 2145 N N . LEU A 1 266 ? 16.138 -2.465 3.083 1.00 93.62 266 LEU A N 1
ATOM 2146 C CA . LEU A 1 266 ? 16.399 -3.526 4.063 1.00 93.62 266 LEU A CA 1
ATOM 2147 C C . LEU A 1 266 ? 16.015 -4.915 3.536 1.00 93.62 266 LEU A C 1
ATOM 2149 O O . LEU A 1 266 ? 16.663 -5.900 3.879 1.00 93.62 266 LEU A O 1
ATOM 2153 N N . ILE A 1 267 ? 14.978 -4.992 2.702 1.00 90.75 267 ILE A N 1
ATOM 2154 C CA . ILE A 1 267 ? 14.495 -6.248 2.112 1.00 90.75 267 ILE A CA 1
ATOM 2155 C C . ILE A 1 267 ? 15.274 -6.603 0.827 1.00 90.75 267 ILE A C 1
ATOM 2157 O O . ILE A 1 267 ? 15.148 -7.721 0.335 1.00 90.75 267 ILE A O 1
ATOM 2161 N N . ASN A 1 268 ? 16.110 -5.695 0.295 1.00 87.88 268 ASN A N 1
ATOM 2162 C CA . ASN A 1 268 ? 16.733 -5.819 -1.033 1.00 87.88 268 ASN A CA 1
ATOM 2163 C C . ASN A 1 268 ? 15.698 -6.159 -2.122 1.00 87.88 268 ASN A C 1
ATOM 2165 O O . ASN A 1 268 ? 15.919 -7.007 -2.983 1.00 87.88 268 ASN A O 1
ATOM 2169 N N . ARG A 1 269 ? 14.525 -5.526 -2.038 1.00 86.69 269 ARG A N 1
ATOM 2170 C CA . ARG A 1 269 ? 13.451 -5.652 -3.025 1.00 86.69 269 ARG A CA 1
ATOM 2171 C C . ARG A 1 269 ? 12.990 -4.255 -3.388 1.00 86.69 269 ARG A C 1
ATOM 2173 O O . ARG A 1 269 ? 12.233 -3.634 -2.644 1.00 86.69 269 ARG A O 1
ATOM 2180 N N . THR A 1 270 ? 13.482 -3.753 -4.510 1.00 87.56 270 THR A N 1
ATOM 2181 C CA . THR A 1 270 ? 13.054 -2.476 -5.081 1.00 87.56 270 THR A CA 1
ATOM 2182 C C . THR A 1 270 ? 11.970 -2.687 -6.138 1.00 87.56 270 THR A C 1
ATOM 2184 O O . THR A 1 270 ? 11.717 -3.810 -6.580 1.00 87.56 270 THR A O 1
ATOM 2187 N N . TYR A 1 271 ? 11.312 -1.600 -6.554 1.00 86.25 271 TYR A N 1
ATOM 2188 C CA . TYR A 1 271 ? 10.373 -1.642 -7.679 1.00 86.25 271 TYR A CA 1
ATOM 2189 C C . TYR A 1 271 ? 11.050 -2.162 -8.958 1.00 86.25 271 TYR A C 1
ATOM 2191 O O . TYR A 1 271 ? 10.462 -2.951 -9.692 1.00 86.25 271 TYR A O 1
ATOM 2199 N N . GLU A 1 272 ? 12.301 -1.759 -9.198 1.00 88.19 272 GLU A N 1
ATOM 2200 C CA . GLU A 1 272 ? 13.080 -2.154 -10.377 1.00 88.19 272 GLU A CA 1
ATOM 2201 C C . GLU A 1 272 ? 13.282 -3.676 -10.424 1.00 88.19 272 GLU A C 1
ATOM 2203 O O . GLU A 1 272 ? 13.081 -4.291 -11.472 1.00 88.19 272 GLU A O 1
ATOM 2208 N N . ASP A 1 273 ? 13.554 -4.297 -9.271 1.00 88.88 273 ASP A N 1
ATOM 2209 C CA . ASP A 1 273 ? 13.693 -5.754 -9.151 1.00 88.88 273 ASP A CA 1
ATOM 2210 C C . ASP A 1 273 ? 12.373 -6.483 -9.440 1.00 88.88 273 ASP A C 1
ATOM 2212 O O . ASP A 1 273 ? 12.353 -7.526 -10.094 1.00 88.88 273 ASP A O 1
ATOM 2216 N N . LEU A 1 274 ? 11.250 -5.935 -8.961 1.00 87.94 274 LEU A N 1
ATOM 2217 C CA . LEU A 1 274 ? 9.921 -6.508 -9.197 1.00 87.94 274 LEU A CA 1
ATOM 2218 C C . LEU A 1 274 ? 9.500 -6.382 -10.665 1.00 87.94 274 LEU A C 1
ATOM 2220 O O . LEU A 1 274 ? 8.940 -7.330 -11.220 1.00 87.94 274 LEU A O 1
ATOM 2224 N N . HIS A 1 275 ? 9.786 -5.240 -11.298 1.00 88.94 275 HIS A N 1
ATOM 2225 C CA . HIS A 1 275 ? 9.528 -5.026 -12.724 1.00 88.94 275 HIS A CA 1
ATOM 2226 C C . HIS A 1 275 ? 10.372 -5.972 -13.582 1.00 88.94 275 HIS A C 1
ATOM 2228 O O . HIS A 1 275 ? 9.851 -6.610 -14.496 1.00 88.94 275 HIS A O 1
ATOM 2234 N N . TYR A 1 276 ? 11.653 -6.138 -13.237 1.00 90.38 276 TYR A N 1
ATOM 2235 C CA . TYR A 1 276 ? 12.541 -7.100 -13.889 1.00 90.38 276 TYR A CA 1
ATOM 2236 C C . TYR A 1 276 ? 12.010 -8.534 -13.778 1.00 90.38 276 TYR A C 1
ATOM 2238 O O . TYR A 1 276 ? 11.910 -9.232 -14.786 1.00 90.38 276 TYR A O 1
ATOM 2246 N N . GLU A 1 277 ? 11.601 -8.965 -12.580 1.00 89.00 277 GLU A N 1
ATOM 2247 C CA . GLU A 1 277 ? 11.051 -10.307 -12.366 1.00 89.00 277 GLU A CA 1
ATOM 2248 C C . GLU A 1 277 ? 9.764 -10.540 -13.173 1.00 89.00 277 GLU A C 1
ATOM 2250 O O . GLU A 1 277 ? 9.568 -11.628 -13.718 1.00 89.00 277 GLU A O 1
ATOM 2255 N N . GLN A 1 278 ? 8.896 -9.529 -13.284 1.00 87.81 278 GLN A N 1
ATOM 2256 C CA . GLN A 1 278 ? 7.680 -9.638 -14.088 1.00 87.81 278 GLN A CA 1
ATOM 2257 C C . GLN A 1 278 ? 7.994 -9.767 -15.581 1.00 87.81 278 GLN A C 1
ATOM 2259 O O . GLN A 1 278 ? 7.452 -10.658 -16.233 1.00 87.81 278 GLN A O 1
ATOM 2264 N N . VAL A 1 279 ? 8.870 -8.916 -16.127 1.00 89.75 279 VAL A N 1
ATOM 2265 C CA . VAL A 1 279 ? 9.243 -8.988 -17.550 1.00 89.75 279 VAL A CA 1
ATOM 2266 C C . VAL A 1 279 ? 9.923 -10.317 -17.864 1.00 89.75 279 VAL A C 1
ATOM 2268 O O . VAL A 1 279 ? 9.578 -10.954 -18.856 1.00 89.75 279 VAL A O 1
ATOM 2271 N N . MET A 1 280 ? 10.812 -10.784 -16.988 1.00 90.12 280 MET A N 1
ATOM 2272 C CA . MET A 1 280 ? 11.446 -12.095 -17.114 1.00 90.12 280 MET A CA 1
ATOM 2273 C C . MET A 1 280 ? 10.408 -13.225 -17.154 1.00 90.12 280 MET A C 1
ATOM 2275 O O . MET A 1 280 ? 10.444 -14.062 -18.052 1.00 90.12 280 MET A O 1
ATOM 2279 N N . LYS A 1 281 ? 9.450 -13.236 -16.217 1.00 87.75 281 LYS A N 1
ATOM 2280 C CA . LYS A 1 281 ? 8.369 -14.234 -16.188 1.00 87.75 281 LYS A CA 1
ATOM 2281 C C . LYS A 1 281 ? 7.518 -14.202 -17.453 1.00 87.75 281 LYS A C 1
ATOM 2283 O O . LYS A 1 281 ? 7.152 -15.259 -17.953 1.00 87.75 281 LYS A O 1
ATOM 2288 N N . TRP A 1 282 ? 7.227 -13.012 -17.970 1.00 86.12 282 TRP A N 1
ATOM 2289 C CA . TRP A 1 282 ? 6.466 -12.854 -19.205 1.00 86.12 282 TRP A CA 1
ATOM 2290 C C . TRP A 1 282 ? 7.222 -13.399 -20.427 1.00 86.12 282 TRP A C 1
ATOM 2292 O O . TRP A 1 282 ? 6.632 -14.147 -21.204 1.00 86.12 282 TRP A O 1
ATOM 2302 N N . ILE A 1 283 ? 8.521 -13.098 -20.572 1.00 88.44 283 ILE A N 1
ATOM 2303 C CA . ILE A 1 283 ? 9.355 -13.607 -21.682 1.00 88.44 283 ILE A CA 1
ATOM 2304 C C . ILE A 1 283 ? 9.412 -15.134 -21.645 1.00 88.44 283 ILE A C 1
ATOM 2306 O O . ILE A 1 283 ? 9.062 -15.780 -22.629 1.00 88.44 283 ILE A O 1
ATOM 2310 N N . LEU A 1 284 ? 9.753 -15.702 -20.484 1.00 86.81 284 LEU A N 1
ATOM 2311 C CA . LEU A 1 284 ? 9.815 -17.153 -20.303 1.00 86.81 284 LEU A CA 1
ATOM 2312 C C . LEU A 1 284 ? 8.475 -17.817 -20.620 1.00 86.81 284 LEU A C 1
ATOM 2314 O O . LEU A 1 284 ? 8.427 -18.899 -21.198 1.00 86.81 284 LEU A O 1
ATOM 2318 N N . HIS A 1 285 ? 7.371 -17.178 -20.237 1.00 84.00 285 HIS A N 1
ATOM 2319 C CA . HIS A 1 285 ? 6.052 -17.709 -20.526 1.00 84.00 285 HIS A CA 1
ATOM 2320 C C .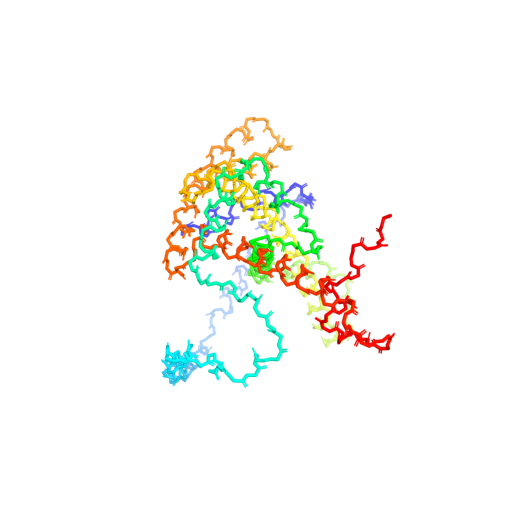 HIS A 1 285 ? 5.745 -17.708 -22.029 1.00 84.00 285 HIS A C 1
ATOM 2322 O O . HIS A 1 285 ? 5.251 -18.705 -22.554 1.00 84.00 285 HIS A O 1
ATOM 2328 N N . ARG A 1 286 ? 6.074 -16.620 -22.729 1.00 85.00 286 ARG A N 1
ATOM 2329 C CA . ARG A 1 286 ? 5.878 -16.506 -24.175 1.00 85.00 286 ARG A CA 1
ATOM 2330 C C . ARG A 1 286 ? 6.724 -17.514 -24.952 1.00 85.00 286 ARG A C 1
ATOM 2332 O O . ARG A 1 286 ? 6.200 -18.178 -25.838 1.00 85.00 286 ARG A O 1
ATOM 2339 N N . GLU A 1 287 ? 7.994 -17.664 -24.599 1.00 84.94 287 GLU A N 1
ATOM 2340 C CA . GLU A 1 287 ? 8.897 -18.617 -25.255 1.00 84.94 287 GLU A CA 1
ATOM 2341 C C . GLU A 1 287 ? 8.449 -20.056 -25.042 1.00 84.94 287 GLU A C 1
ATOM 2343 O O . GLU A 1 287 ? 8.421 -20.841 -25.986 1.00 84.94 287 GLU A O 1
ATOM 2348 N N . ASN A 1 288 ? 8.009 -20.394 -23.828 1.00 82.62 288 ASN A N 1
ATOM 2349 C CA . ASN A 1 288 ? 7.422 -21.702 -23.569 1.00 82.62 288 ASN A CA 1
ATOM 2350 C C . ASN A 1 288 ? 6.175 -21.929 -24.434 1.00 82.62 288 ASN A C 1
ATOM 2352 O O . ASN A 1 288 ? 6.034 -23.004 -25.006 1.00 82.62 288 ASN A O 1
ATOM 2356 N N . ALA A 1 289 ? 5.287 -20.939 -24.570 1.00 80.06 289 ALA A N 1
ATOM 2357 C CA . ALA A 1 289 ? 4.101 -21.055 -25.421 1.00 80.06 289 ALA A CA 1
ATOM 2358 C C . ALA A 1 289 ? 4.456 -21.243 -26.909 1.00 80.06 289 ALA A C 1
ATOM 2360 O O . ALA A 1 289 ? 3.842 -22.071 -27.584 1.00 80.06 289 ALA A O 1
ATOM 2361 N N . GLU A 1 290 ? 5.470 -20.529 -27.407 1.00 81.69 290 GLU A N 1
ATOM 2362 C CA . GLU A 1 290 ? 5.990 -20.688 -28.770 1.00 81.69 290 GLU A CA 1
ATOM 2363 C C . GLU A 1 290 ? 6.559 -22.105 -28.979 1.00 81.69 290 GLU A C 1
ATOM 2365 O O . GLU A 1 290 ? 6.166 -22.781 -29.931 1.00 81.69 290 GLU A O 1
ATOM 2370 N N . LEU A 1 291 ? 7.370 -22.614 -28.041 1.00 78.44 291 LEU A N 1
ATOM 2371 C CA . LEU A 1 291 ? 7.883 -23.991 -28.064 1.00 78.44 291 LEU A CA 1
ATOM 2372 C C . LEU A 1 291 ? 6.760 -25.037 -28.042 1.00 78.44 291 LEU A C 1
ATOM 2374 O O . LEU A 1 291 ? 6.808 -26.009 -28.795 1.00 78.44 291 LEU A O 1
ATOM 2378 N N . TRP A 1 292 ? 5.732 -24.841 -27.212 1.00 72.06 292 TRP A N 1
ATOM 2379 C CA . TRP A 1 292 ? 4.567 -25.726 -27.182 1.00 72.06 292 TRP A CA 1
ATOM 2380 C C . TRP A 1 292 ? 3.850 -25.746 -28.528 1.00 72.06 292 TRP A C 1
ATOM 2382 O O . TRP A 1 292 ? 3.541 -26.823 -29.030 1.00 72.06 292 TRP A O 1
ATOM 2392 N N . SER A 1 293 ? 3.625 -24.577 -29.132 1.00 79.06 293 SER A N 1
ATOM 2393 C CA . SER A 1 293 ? 2.952 -24.489 -30.428 1.00 79.06 293 SER A CA 1
ATOM 2394 C C . SER A 1 293 ? 3.748 -25.107 -31.577 1.00 79.06 293 SER A C 1
ATOM 2396 O O . SER A 1 293 ? 3.153 -25.765 -32.422 1.00 79.06 293 SER A O 1
ATOM 2398 N N . ALA A 1 294 ? 5.076 -24.968 -31.579 1.00 81.81 294 ALA A N 1
ATOM 2399 C CA . ALA A 1 294 ? 5.943 -25.592 -32.577 1.00 81.81 294 ALA A CA 1
ATOM 2400 C C . ALA A 1 294 ? 5.951 -27.127 -32.466 1.00 81.81 294 ALA A C 1
ATOM 2402 O O . ALA A 1 294 ? 6.036 -27.81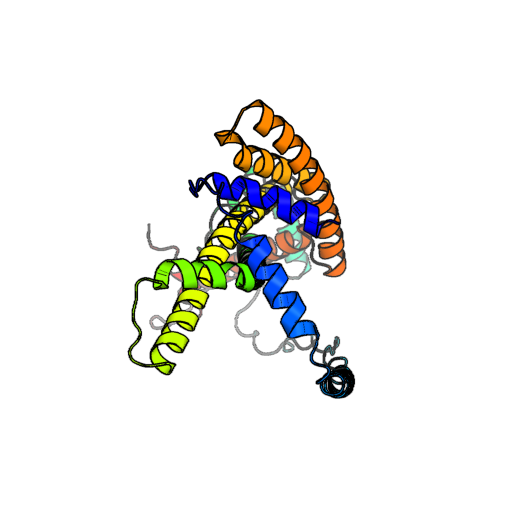8 -33.476 1.00 81.81 294 ALA A O 1
ATOM 2403 N N . ASN A 1 295 ? 5.814 -27.658 -31.247 1.00 80.38 295 ASN A N 1
ATOM 2404 C CA . ASN A 1 295 ? 5.819 -29.098 -30.994 1.00 80.38 295 ASN A CA 1
ATOM 2405 C C . ASN A 1 295 ? 4.428 -29.752 -31.108 1.00 80.38 295 ASN A C 1
ATOM 2407 O O . ASN A 1 295 ? 4.336 -30.975 -31.029 1.00 80.38 295 ASN A O 1
ATOM 2411 N N . LEU A 1 296 ? 3.341 -28.985 -31.289 1.00 76.25 296 LEU A N 1
ATOM 2412 C CA . LEU A 1 296 ? 1.980 -29.538 -31.415 1.00 76.25 296 LEU A CA 1
ATOM 2413 C C . LEU A 1 296 ? 1.846 -30.515 -32.588 1.00 76.25 296 LEU A C 1
ATOM 2415 O O . LEU A 1 296 ? 1.128 -31.505 -32.463 1.00 76.25 296 LEU A O 1
ATOM 2419 N N . ASP A 1 297 ? 2.567 -30.274 -33.683 1.00 79.75 297 ASP A N 1
ATOM 2420 C CA . ASP A 1 297 ? 2.555 -31.139 -34.868 1.00 79.75 297 ASP A CA 1
ATOM 2421 C C . ASP A 1 297 ? 3.285 -32.476 -34.636 1.00 79.75 297 ASP A C 1
ATOM 2423 O O . ASP A 1 297 ? 3.048 -33.451 -35.351 1.00 79.75 297 ASP A O 1
ATOM 2427 N N . GLU A 1 298 ? 4.150 -32.548 -33.618 1.00 79.31 298 GLU A N 1
ATOM 2428 C CA . GLU A 1 298 ? 4.901 -33.755 -33.250 1.00 79.31 298 GLU A CA 1
ATOM 2429 C C . GLU A 1 298 ? 4.208 -34.584 -32.155 1.00 79.31 298 GLU A C 1
ATOM 2431 O O . GLU A 1 298 ? 4.584 -35.735 -31.905 1.00 79.31 298 GLU A O 1
ATOM 2436 N N . LEU A 1 299 ? 3.189 -34.031 -31.487 1.00 74.44 299 LEU A N 1
ATOM 2437 C CA . LEU A 1 299 ? 2.500 -34.713 -30.396 1.00 74.44 299 LEU A CA 1
ATOM 2438 C C . LEU A 1 299 ? 1.521 -35.778 -30.923 1.00 74.44 299 LEU A C 1
ATOM 2440 O O . LEU A 1 299 ? 0.810 -35.561 -31.907 1.00 74.44 299 LEU A O 1
ATOM 2444 N N . PRO A 1 300 ? 1.419 -36.946 -30.258 1.00 74.06 300 PRO A N 1
ATOM 2445 C CA . PRO A 1 300 ? 0.448 -37.960 -30.643 1.00 74.06 300 PRO A CA 1
ATOM 2446 C C . PRO A 1 300 ? -0.985 -37.410 -30.496 1.00 74.06 300 PRO A C 1
ATOM 2448 O O . PRO A 1 300 ? -1.264 -36.689 -29.536 1.00 74.06 300 PRO A O 1
ATOM 2451 N N . PRO A 1 301 ? -1.936 -37.811 -31.364 1.00 76.38 301 PRO A N 1
ATOM 2452 C CA . PRO A 1 301 ? -3.278 -37.215 -31.460 1.00 76.38 301 PRO A CA 1
ATOM 2453 C C . PRO A 1 301 ? -4.146 -37.332 -30.192 1.00 76.38 301 PRO A C 1
ATOM 2455 O O . PRO A 1 301 ? -5.202 -36.715 -30.111 1.00 76.38 301 PRO A O 1
ATOM 2458 N N . ASN A 1 302 ? -3.704 -38.105 -29.195 1.00 77.50 302 ASN A N 1
ATOM 2459 C CA . ASN A 1 302 ? -4.386 -38.303 -27.915 1.00 77.50 302 ASN A CA 1
ATOM 2460 C C . ASN A 1 302 ? -3.626 -37.695 -26.722 1.00 77.50 302 ASN A C 1
ATOM 2462 O O . ASN A 1 302 ? -3.915 -38.044 -25.575 1.00 77.50 302 ASN A O 1
ATOM 2466 N N . TYR A 1 303 ? -2.631 -36.833 -26.955 1.00 68.94 303 TYR A N 1
ATOM 2467 C CA . TYR A 1 303 ? -1.929 -36.164 -25.864 1.00 68.94 303 TYR A CA 1
ATOM 2468 C C . TYR A 1 303 ? -2.854 -35.151 -25.179 1.00 68.94 303 TYR A C 1
ATOM 2470 O O . TYR A 1 303 ? -3.311 -34.185 -25.785 1.00 68.94 303 TYR A O 1
ATOM 2478 N N . VAL A 1 304 ? -3.125 -35.375 -23.893 1.00 71.69 304 VAL A N 1
ATOM 2479 C CA . VAL A 1 304 ? -3.835 -34.421 -23.040 1.00 71.69 304 VAL A CA 1
ATOM 2480 C C . VAL A 1 304 ? -2.799 -33.788 -22.117 1.00 71.69 304 VAL A C 1
ATOM 2482 O O . VAL A 1 304 ? -2.234 -34.513 -21.292 1.00 71.69 304 VAL A O 1
ATOM 2485 N N . PRO A 1 305 ? -2.548 -32.469 -22.202 1.00 63.31 305 PRO A N 1
ATOM 2486 C CA . PRO A 1 305 ? -1.587 -31.837 -21.316 1.00 63.31 305 PRO A CA 1
ATOM 2487 C C . PRO A 1 305 ? -2.035 -31.979 -19.848 1.00 63.31 305 PRO A C 1
ATOM 2489 O O . PRO A 1 305 ? -3.250 -31.967 -19.554 1.00 63.31 305 PRO A O 1
ATOM 2492 N N . PRO A 1 306 ? -1.084 -32.141 -18.909 1.00 65.38 306 PRO A N 1
ATOM 2493 C CA . PRO A 1 306 ? -1.368 -32.173 -17.481 1.00 65.38 306 PRO A CA 1
ATOM 2494 C C . PRO A 1 306 ? -2.167 -30.936 -17.052 1.00 65.38 306 PRO A C 1
ATOM 2496 O O . PRO A 1 306 ? -2.120 -29.873 -17.664 1.00 65.38 306 PRO A O 1
ATOM 2499 N N . GLU A 1 307 ? -2.974 -31.072 -16.004 1.00 53.41 307 GLU A N 1
ATOM 2500 C CA . GLU A 1 307 ? -3.914 -30.025 -15.577 1.00 53.41 307 GLU A CA 1
ATOM 2501 C C . GLU A 1 307 ? -3.202 -28.728 -15.153 1.00 53.41 307 GLU A C 1
ATOM 2503 O O . GLU A 1 307 ? -3.711 -27.632 -15.383 1.00 53.41 307 GLU A O 1
ATOM 2508 N N . SER A 1 308 ? -1.964 -28.859 -14.667 1.00 55.50 308 SER A N 1
ATOM 2509 C CA . SER A 1 308 ? -1.039 -27.756 -14.409 1.00 55.50 308 SER A CA 1
ATOM 2510 C C . SER A 1 308 ? -0.520 -27.062 -15.666 1.00 55.50 308 SER A C 1
ATOM 2512 O O . SER A 1 308 ? 0.205 -26.103 -15.502 1.00 55.50 308 SER A O 1
ATOM 2514 N N . GLU A 1 309 ? -0.828 -27.535 -16.875 1.00 51.81 309 GLU A N 1
ATOM 2515 C CA . GLU A 1 309 ? -0.532 -26.917 -18.181 1.00 51.81 309 GLU A CA 1
ATOM 2516 C C . GLU A 1 309 ? -1.827 -26.494 -18.907 1.00 51.81 309 GLU A C 1
ATOM 2518 O O . GLU A 1 309 ? -1.833 -25.543 -19.688 1.00 51.81 309 GLU A O 1
ATOM 2523 N N . ARG A 1 310 ? -2.978 -27.108 -18.582 1.00 53.78 310 ARG A N 1
ATOM 2524 C CA . ARG A 1 310 ? -4.295 -26.716 -19.129 1.00 53.78 310 ARG A CA 1
ATOM 2525 C C . ARG A 1 310 ? -4.739 -25.313 -18.735 1.00 53.78 310 ARG A C 1
ATOM 2527 O O . ARG A 1 310 ? -5.407 -24.654 -19.530 1.00 53.78 310 ARG A O 1
ATOM 2534 N N . THR A 1 311 ? -4.357 -24.831 -17.556 1.00 50.88 311 THR A N 1
ATOM 2535 C CA . THR A 1 311 ? -4.609 -23.435 -17.161 1.00 50.88 311 THR A CA 1
ATOM 2536 C C . THR A 1 311 ? -3.803 -22.426 -17.984 1.00 50.88 311 THR A C 1
ATOM 2538 O O . THR A 1 311 ? -4.139 -21.247 -17.972 1.00 50.88 311 THR A O 1
ATOM 2541 N N . TRP A 1 312 ? -2.786 -22.873 -18.728 1.00 52.19 312 TRP A N 1
ATOM 2542 C CA . TRP A 1 312 ? -1.844 -22.012 -19.445 1.00 52.19 312 TRP A CA 1
ATOM 2543 C C . TRP A 1 312 ? -2.137 -21.903 -20.949 1.00 52.19 312 TRP A C 1
ATOM 2545 O O . TRP A 1 312 ? -1.746 -20.918 -21.563 1.00 52.19 312 TRP A O 1
ATOM 2555 N N . GLY A 1 313 ? -2.869 -22.856 -21.545 1.00 42.28 313 GLY A N 1
ATOM 2556 C CA . GLY A 1 313 ? -3.163 -22.866 -22.991 1.00 42.28 313 GLY A CA 1
ATOM 2557 C C . GLY A 1 313 ? -4.584 -22.448 -23.404 1.00 42.28 313 GLY A C 1
ATOM 2558 O O . GLY A 1 313 ? -4.800 -22.031 -24.539 1.00 42.28 313 GLY A O 1
ATOM 2559 N N . LEU A 1 314 ? -5.581 -22.533 -22.516 1.00 43.06 314 LEU A N 1
ATOM 2560 C CA . LEU A 1 314 ? -7.001 -22.407 -22.906 1.00 43.06 314 LEU A CA 1
ATOM 2561 C C . LEU A 1 314 ? -7.599 -20.993 -22.784 1.00 43.06 314 LEU A C 1
ATOM 2563 O O . LEU A 1 314 ? -8.748 -20.785 -23.173 1.00 43.06 314 LEU A O 1
ATOM 2567 N N . GLY A 1 315 ? -6.834 -20.009 -22.302 1.00 45.56 315 GLY A N 1
ATOM 2568 C CA . GLY A 1 315 ? -7.271 -18.606 -22.258 1.00 45.56 315 GLY A CA 1
ATOM 2569 C C . GLY A 1 315 ? -7.359 -17.927 -23.633 1.00 45.56 315 GLY A C 1
ATOM 2570 O O . GLY A 1 315 ? -8.085 -16.948 -23.782 1.00 45.56 315 GLY A O 1
ATOM 2571 N N . TRP A 1 316 ? -6.672 -18.465 -24.646 1.00 44.38 316 TRP A N 1
ATOM 2572 C CA . TRP A 1 316 ? -6.492 -17.811 -25.949 1.00 44.38 316 TRP A CA 1
ATOM 2573 C C . TRP A 1 316 ? -7.541 -18.174 -27.015 1.00 44.38 316 TRP A C 1
ATOM 2575 O O . TRP A 1 316 ? -7.668 -17.455 -28.000 1.00 44.38 316 TRP A O 1
ATOM 2585 N N . PHE A 1 317 ? -8.343 -19.229 -26.818 1.00 39.62 317 PHE A N 1
ATOM 2586 C CA . PHE A 1 317 ? -9.313 -19.709 -27.824 1.00 39.62 317 PHE A CA 1
ATOM 2587 C C . PHE A 1 317 ? -10.781 -19.329 -27.560 1.00 39.62 317 PHE A C 1
ATOM 2589 O O . PHE A 1 317 ? -11.686 -19.842 -28.218 1.00 39.62 317 PHE A O 1
ATOM 2596 N N . LYS A 1 318 ? -11.052 -18.407 -26.629 1.00 37.78 318 LYS A N 1
ATOM 2597 C CA . LYS A 1 318 ? -12.381 -17.789 -26.480 1.00 37.78 318 LYS A CA 1
ATOM 2598 C C . LYS A 1 318 ? -12.318 -16.277 -26.687 1.00 37.78 318 LYS A C 1
ATOM 2600 O O . LYS A 1 318 ? -12.363 -15.510 -25.726 1.00 37.78 318 LYS A O 1
ATOM 2605 N N . ARG A 1 319 ? -12.286 -15.864 -27.952 1.00 36.69 319 ARG A N 1
ATOM 2606 C CA . ARG A 1 319 ? -12.974 -14.660 -28.432 1.00 36.69 319 ARG A CA 1
ATOM 2607 C C . ARG A 1 319 ? -13.644 -14.950 -29.757 1.00 36.69 319 ARG A C 1
ATOM 2609 O O . ARG A 1 319 ? -12.986 -15.597 -30.597 1.00 36.69 319 ARG A O 1
#

Foldseek 3Di:
DVVVVCVVVVVVLVPVVDDPDPPPPPVVVVVVVVVVVVVVVVDDDDPPPVVVVVVVVVVPPVVPPPPCPVPPPPDPPDDPPPPPDDDDDQDPVNLVVVLVVVVVVDALVNLLVLQVAQDLLSHRAPLNVVLLVVLQVVLLVVLLVQLVVCLVVVVVVVCVVCVVPDDPDPVVVVVVSVVSSVVSSVVSSVVSSVLSSVLSNQQVSQLSSVCSSVVDQDLQSSLQSLLVSQLVSCVVPDPVSSNVRSNVRSVVSSVVSVVVVVVCVVVVHDSNNSVSVRSSVVVVLVVVVVVCVVCPVVDDPPDDDPPVCVSSPPSPPDD

Radius of gyration: 28.98 Å; chains: 1; bounding box: 58×63×84 Å